Protein AF-A0A349KLG5-F1 (afdb_monomer)

Sequence (191 aa):
GSNSSELKRATSDNATSEDFSIIWGKWDRSIDSNWGIVTQVNDSLTVVSTSKYFAEVNPTPVANLKGNASYGSGLASSFIGSGSAGEISSLLAAMDVNFDTGTITNGNLQINVTDQAWAVDFIGSVNAGVVGLGVTAAQLIDSSGLVSTSINANLGGLFTGSAAEIFVGGFDLQDLVNPLNSVEGIYTINR

Foldseek 3Di:
DDPPPDFDFPDFPPPPPVPFPKTKGWTPAFDPDDDPCWDDPDQQWIWGDDSTMIIIAGFAQLVLQAAKDKWWDDPSKDKWKAWLLGTWPDKIWIWIAHSVQQWIAQTKIWTDRNFKIKIWHWIWGADNFFIDIDTPWIFIAGPVGTDDGQKDKDKGWTAHDHNRQKTKMWIWIAGPVDRSTIMTIIMMIGD

Nearest PDB structures (foldseek):
  3ir3-assembly1_A  TM=5.809E-01  e=1.112E+00  Homo sapiens
  3ir3-assembly1_B  TM=5.823E-01  e=1.745E+00  Homo sapiens
  6le0-assembly1_A  TM=2.254E-01  e=1.928E-01  Streptomyces koyangensis
  6le0-assembly2_C  TM=2.349E-01  e=3.886E-01  Streptomyces koyangensis
  4qfw-assembly1_A  TM=2.155E-01  e=1.579E+00  Yersinia pestis

Mean predicted aligned error: 9.42 Å

Secondary structure (DSSP, 8-state):
--------EEEEE----TTT--EEEEESS--SS---SSEESSSS-EEEE-SSEEEEE-BPPGGG--SEEEEE--TT--EEEEETTEEEEEEEEEEEEETTTTEEEEEEEEEEETTEEEEEEEEEEEETTEEEEEEEEEEEEETTEEEES-EEEEEEEEEESSS--EEEEEEEEEESS-TT-EEEEEEEEE-

Solvent-accessible surface area (backbone atoms only — not comparable to full-atom values): 10145 Å² total; per-residue (Å²): 136,83,84,76,80,74,88,59,87,60,48,74,57,83,67,63,57,87,87,70,74,45,47,40,39,42,56,64,62,69,57,95,79,73,95,41,45,68,42,76,78,51,102,63,37,33,33,35,29,50,64,53,35,40,36,42,38,44,63,27,54,54,89,42,55,62,53,74,48,56,32,29,57,52,94,89,34,50,73,52,46,40,33,67,67,37,55,56,76,48,74,44,40,34,30,35,38,32,43,76,81,18,40,31,38,80,26,39,39,38,40,33,20,81,66,40,36,37,41,35,34,30,36,36,35,46,56,92,63,44,47,47,53,44,73,74,46,42,40,37,32,40,92,92,39,84,72,43,65,53,52,51,68,49,54,31,36,42,41,23,49,79,63,48,52,30,38,42,37,34,37,42,36,32,31,70,86,49,68,75,42,35,38,38,28,40,37,37,27,31,93

pLDDT: mean 81.2, std 21.67, range [29.59, 98.75]

Radius of gyration: 16.46 Å; Cα contacts (8 Å, |Δi|>4): 502; chains: 1; bounding box: 41×51×41 Å

Structure (mmCIF, N/CA/C/O backbone):
data_AF-A0A349KLG5-F1
#
_entry.id   AF-A0A349KLG5-F1
#
loop_
_atom_site.group_PDB
_atom_site.id
_atom_site.type_symbol
_atom_site.label_atom_id
_atom_site.label_alt_id
_atom_site.label_comp_id
_atom_site.label_asym_id
_atom_site.label_entity_id
_atom_site.label_seq_id
_atom_site.pdbx_PDB_ins_code
_atom_site.Cartn_x
_atom_site.Cartn_y
_atom_site.Cartn_z
_atom_site.occupancy
_atom_site.B_iso_or_equiv
_atom_site.auth_seq_id
_atom_site.auth_comp_id
_atom_site.auth_asym_id
_atom_site.auth_atom_id
_atom_site.pdbx_PDB_model_num
ATOM 1 N N . GLY A 1 1 ? 8.248 39.106 1.331 1.00 30.31 1 GLY A N 1
ATOM 2 C CA . GLY A 1 1 ? 7.378 38.638 0.242 1.00 30.31 1 GLY A CA 1
ATOM 3 C C . GLY A 1 1 ? 7.260 37.148 0.386 1.00 30.31 1 GLY A C 1
ATOM 4 O O . GLY A 1 1 ? 8.194 36.450 0.027 1.00 30.31 1 GLY A O 1
ATOM 5 N N . SER A 1 2 ? 6.191 36.693 1.028 1.00 29.59 2 SER A N 1
ATOM 6 C CA . SER A 1 2 ? 5.973 35.282 1.332 1.00 29.59 2 SER A CA 1
ATOM 7 C C . SER A 1 2 ? 5.150 34.682 0.199 1.00 29.59 2 SER A C 1
ATOM 9 O O . SER A 1 2 ? 3.964 34.971 0.095 1.00 29.59 2 SER A O 1
ATOM 11 N N . ASN A 1 3 ? 5.783 33.904 -0.678 1.00 31.08 3 ASN A N 1
ATOM 12 C CA . ASN A 1 3 ? 5.065 33.053 -1.623 1.00 31.08 3 ASN A CA 1
ATOM 13 C C . ASN A 1 3 ? 4.679 31.772 -0.878 1.00 31.08 3 ASN A C 1
ATOM 15 O O . ASN A 1 3 ? 5.430 30.801 -0.868 1.00 31.08 3 ASN A O 1
ATOM 19 N N . SER A 1 4 ? 3.527 31.788 -0.208 1.00 35.31 4 SER A N 1
ATOM 20 C CA . SER A 1 4 ? 2.823 30.563 0.159 1.00 35.31 4 SER A CA 1
ATOM 21 C C . SER A 1 4 ? 2.170 30.025 -1.111 1.00 35.31 4 SER A C 1
ATOM 23 O O . SER A 1 4 ? 1.117 30.504 -1.530 1.00 35.31 4 SER A O 1
ATOM 25 N N . SER A 1 5 ? 2.820 29.072 -1.773 1.00 34.66 5 SER A N 1
ATOM 26 C CA . SER A 1 5 ? 2.172 28.271 -2.807 1.00 34.66 5 SER A CA 1
ATOM 27 C C . SER A 1 5 ? 1.130 27.381 -2.130 1.00 34.66 5 SER A C 1
ATOM 29 O O . SER A 1 5 ? 1.430 26.267 -1.711 1.00 34.66 5 SER A O 1
ATOM 31 N N . GLU A 1 6 ? -0.077 27.915 -1.954 1.00 38.59 6 GLU A N 1
ATOM 32 C CA . GLU A 1 6 ? -1.250 27.138 -1.568 1.00 38.59 6 GLU A CA 1
ATOM 33 C C . GLU A 1 6 ? -1.472 26.052 -2.627 1.00 38.59 6 GLU A C 1
ATOM 35 O O . GLU A 1 6 ? -1.685 26.353 -3.805 1.00 38.59 6 GLU A O 1
ATOM 40 N N . LEU A 1 7 ? -1.368 24.792 -2.200 1.00 37.19 7 LEU A N 1
ATOM 41 C CA . LEU A 1 7 ? -1.679 23.613 -3.003 1.00 37.19 7 LEU A CA 1
ATOM 42 C C . LEU A 1 7 ? -3.134 23.722 -3.475 1.00 37.19 7 LEU A C 1
ATOM 44 O O . LEU A 1 7 ? -4.039 23.875 -2.652 1.00 37.19 7 LEU A O 1
ATOM 48 N N . LYS A 1 8 ? -3.377 23.660 -4.787 1.00 39.16 8 LYS A N 1
ATOM 49 C CA . LYS A 1 8 ? -4.735 23.662 -5.342 1.00 39.16 8 LYS A CA 1
ATOM 50 C C . LYS A 1 8 ? -5.076 22.270 -5.865 1.00 39.16 8 LYS A C 1
ATOM 52 O O . LYS A 1 8 ? -4.278 21.595 -6.494 1.00 39.16 8 LYS A O 1
ATOM 57 N N . ARG A 1 9 ? -6.285 21.807 -5.549 1.00 42.91 9 ARG A N 1
ATOM 58 C CA . ARG A 1 9 ? -6.810 20.502 -5.978 1.00 42.91 9 ARG A CA 1
ATOM 59 C C . ARG A 1 9 ? -6.962 20.504 -7.505 1.00 42.91 9 ARG A C 1
ATOM 61 O O . ARG A 1 9 ? -7.678 21.359 -8.021 1.00 42.91 9 ARG A O 1
ATOM 68 N N . ALA A 1 10 ? -6.330 19.571 -8.222 1.00 42.25 10 ALA A N 1
ATOM 69 C CA . ALA A 1 10 ? -6.480 19.487 -9.681 1.00 42.25 10 ALA A CA 1
ATOM 70 C C . ALA A 1 10 ? -7.817 18.864 -10.087 1.00 42.25 10 ALA A C 1
ATOM 72 O O . ALA A 1 10 ? -8.447 19.332 -11.035 1.00 42.25 10 ALA A O 1
ATOM 73 N N . THR A 1 11 ? -8.245 17.788 -9.422 1.00 42.62 11 THR A N 1
ATOM 74 C CA . THR A 1 11 ? -9.500 17.093 -9.745 1.00 42.62 11 THR A CA 1
ATOM 75 C C . THR A 1 11 ? -9.826 16.093 -8.635 1.00 42.62 11 THR A C 1
ATOM 77 O O . THR A 1 11 ? -9.000 15.243 -8.308 1.00 42.62 11 THR A O 1
ATOM 80 N N . SER A 1 12 ? -11.008 16.209 -8.027 1.00 37.91 12 SER A N 1
ATOM 81 C CA . SER A 1 12 ? -11.617 15.114 -7.270 1.00 37.91 12 SER A CA 1
ATOM 82 C C . SER A 1 12 ? -12.407 14.278 -8.269 1.00 37.91 12 SER A C 1
ATOM 84 O O . SER A 1 12 ? -13.463 14.725 -8.725 1.00 37.91 12 SER A O 1
ATOM 86 N N . ASP A 1 13 ? -11.914 13.099 -8.631 1.00 39.41 13 ASP A N 1
ATOM 87 C CA . ASP A 1 13 ? -12.799 12.120 -9.249 1.00 39.41 13 ASP A CA 1
ATOM 88 C C . ASP A 1 13 ? -13.662 11.567 -8.119 1.00 39.41 13 ASP A C 1
ATOM 90 O O . ASP A 1 13 ? -13.203 10.819 -7.256 1.00 39.41 13 ASP A O 1
ATOM 94 N N . ASN A 1 14 ? -14.921 12.004 -8.085 1.00 36.94 14 ASN A N 1
ATOM 95 C CA . ASN A 1 14 ? -15.939 11.480 -7.182 1.00 36.94 14 ASN A CA 1
ATOM 96 C C . ASN A 1 14 ? -16.301 10.046 -7.605 1.00 36.94 14 ASN A C 1
ATOM 98 O O . ASN A 1 14 ? -17.420 9.778 -8.029 1.00 36.94 14 ASN A O 1
ATOM 102 N N . ALA A 1 15 ? -15.358 9.113 -7.506 1.00 35.44 15 ALA A N 1
ATOM 103 C CA . ALA A 1 15 ? -15.667 7.698 -7.427 1.00 35.44 15 ALA A CA 1
ATOM 104 C C . ALA A 1 15 ? -16.042 7.415 -5.970 1.00 35.44 15 ALA A C 1
ATOM 106 O O . ALA A 1 15 ? -15.240 6.940 -5.167 1.00 35.44 15 ALA A O 1
ATOM 107 N N . THR A 1 16 ? -17.263 7.794 -5.601 1.00 36.16 16 THR A N 1
ATOM 108 C CA . THR A 1 16 ? -17.861 7.383 -4.336 1.00 36.16 16 THR A CA 1
ATOM 109 C C . THR A 1 16 ? -17.996 5.864 -4.359 1.00 36.16 16 THR A C 1
ATOM 111 O O . THR A 1 16 ? -18.867 5.326 -5.037 1.00 36.16 16 THR A O 1
ATOM 114 N N . SER A 1 17 ? -17.151 5.159 -3.607 1.00 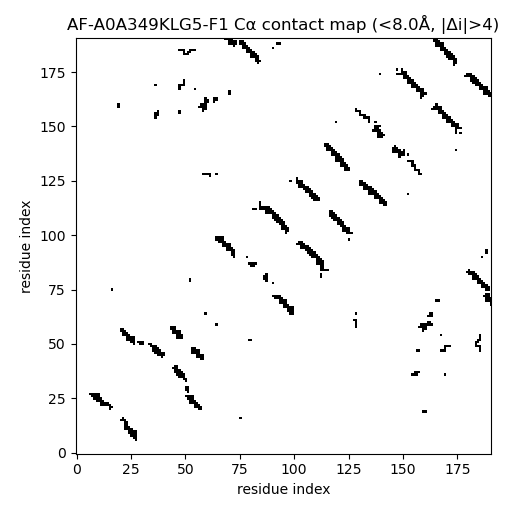38.91 17 SER A N 1
ATOM 115 C CA . SER A 1 17 ? -17.609 3.916 -2.985 1.00 38.91 17 SER A CA 1
ATOM 116 C C . SER A 1 17 ? -18.727 4.344 -2.036 1.00 38.91 17 SER A C 1
ATOM 118 O O . SER A 1 17 ? -18.454 4.986 -1.017 1.00 38.91 17 SER A O 1
ATOM 120 N N . GLU A 1 18 ? -19.980 4.142 -2.457 1.00 41.75 18 GLU A N 1
ATOM 121 C CA . GLU A 1 18 ? -21.174 4.746 -1.842 1.00 41.75 18 GLU A CA 1
ATOM 122 C C . GLU A 1 18 ? -21.353 4.401 -0.353 1.00 41.75 18 GLU A C 1
ATOM 124 O O . GLU A 1 18 ? -22.108 5.084 0.331 1.00 41.75 18 GLU A O 1
ATOM 129 N N . ASP A 1 19 ? -20.595 3.447 0.193 1.00 49.56 19 ASP A N 1
ATOM 130 C CA . ASP A 1 19 ? -20.812 2.963 1.557 1.00 49.56 19 ASP A CA 1
ATOM 131 C C . ASP A 1 19 ? -19.878 3.558 2.631 1.00 49.56 19 ASP A C 1
ATOM 133 O O . ASP A 1 19 ? -20.190 3.446 3.816 1.00 49.56 19 ASP A O 1
ATOM 137 N N . PHE A 1 20 ? -18.760 4.224 2.280 1.00 47.44 20 PHE A N 1
ATOM 138 C CA . PHE A 1 20 ? -17.747 4.611 3.294 1.00 47.44 20 PHE A CA 1
ATOM 139 C C . PHE A 1 20 ? -17.124 6.014 3.172 1.00 47.44 20 PHE A C 1
ATOM 141 O O . PHE A 1 20 ? -16.200 6.339 3.917 1.00 47.44 20 PHE A O 1
ATOM 148 N N . SER A 1 21 ? -17.646 6.898 2.312 1.00 56.22 21 SER A N 1
ATOM 149 C CA . SER A 1 21 ? -17.226 8.317 2.211 1.00 56.22 21 SER A CA 1
ATOM 150 C C . SER A 1 21 ? -15.726 8.552 1.947 1.00 56.22 21 SER A C 1
ATOM 152 O O . SER A 1 21 ? -15.142 9.492 2.480 1.00 56.22 21 SER A O 1
ATOM 154 N N . ILE A 1 22 ? -15.091 7.714 1.123 1.00 56.72 22 ILE A N 1
ATOM 155 C CA . ILE A 1 22 ? -13.685 7.910 0.746 1.00 56.72 22 ILE A CA 1
ATOM 156 C C . ILE A 1 22 ? -13.595 8.829 -0.477 1.00 56.72 22 ILE A C 1
ATOM 158 O O . ILE A 1 22 ? -14.212 8.542 -1.504 1.00 56.72 22 ILE A O 1
ATOM 162 N N . ILE A 1 23 ? -12.822 9.915 -0.377 1.00 65.19 23 ILE A N 1
ATOM 163 C CA . ILE A 1 23 ? -12.578 10.854 -1.486 1.00 65.19 23 ILE A CA 1
ATOM 164 C C . ILE A 1 23 ? -11.166 10.625 -2.030 1.00 65.19 23 ILE A C 1
ATOM 166 O O . ILE A 1 23 ? -10.198 10.676 -1.273 1.00 65.19 23 ILE A O 1
ATOM 170 N N . TRP A 1 24 ? -11.043 10.416 -3.342 1.00 60.38 24 TRP A N 1
ATOM 171 C CA . TRP A 1 24 ? -9.774 10.139 -4.024 1.00 60.38 24 TRP A CA 1
ATOM 172 C C . TRP A 1 24 ? -9.417 11.246 -5.012 1.00 60.38 24 TRP A C 1
ATOM 174 O O . TRP A 1 24 ? -10.295 11.907 -5.575 1.00 60.38 24 TRP A O 1
ATOM 184 N N . GLY A 1 25 ? -8.125 11.437 -5.266 1.00 60.25 25 GLY A N 1
ATOM 185 C CA . GLY A 1 25 ? -7.697 12.358 -6.311 1.00 60.25 25 GLY A CA 1
ATOM 186 C C . GLY A 1 25 ? -6.204 12.344 -6.610 1.00 60.25 25 GLY A C 1
ATOM 187 O O . GLY A 1 25 ? -5.416 11.604 -6.017 1.00 60.25 25 GLY A O 1
ATOM 188 N N . LYS A 1 26 ? -5.831 13.199 -7.566 1.00 59.19 26 LYS A N 1
ATOM 189 C CA . LYS A 1 26 ? -4.456 13.447 -8.010 1.00 59.19 26 LYS A CA 1
ATOM 190 C C . LYS A 1 26 ? -4.056 14.887 -7.670 1.00 59.19 26 LYS A C 1
ATOM 192 O O . LYS A 1 26 ? -4.852 15.810 -7.866 1.00 59.19 26 LYS A O 1
ATOM 197 N N . TRP A 1 27 ? -2.839 15.092 -7.170 1.00 53.38 27 TRP A N 1
ATOM 198 C CA . TRP A 1 27 ? -2.302 16.438 -6.930 1.00 53.38 27 TRP A CA 1
ATOM 199 C C . TRP A 1 27 ? -2.045 17.180 -8.254 1.00 53.38 27 TRP A C 1
ATOM 201 O O . TRP A 1 27 ? -1.671 16.565 -9.253 1.00 53.38 27 TRP A O 1
ATOM 211 N N . ASP A 1 28 ? -2.247 18.505 -8.277 1.00 41.78 28 ASP A N 1
ATOM 212 C CA . ASP A 1 28 ? -2.056 19.337 -9.482 1.00 41.78 28 ASP A CA 1
ATOM 213 C C . ASP A 1 28 ? -0.578 19.527 -9.861 1.00 41.78 28 ASP A C 1
ATOM 215 O O . A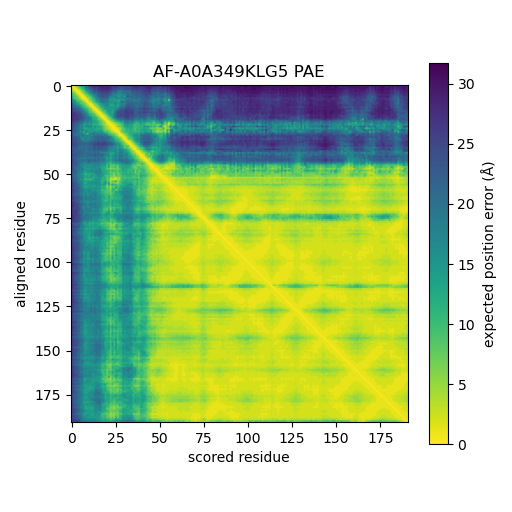SP A 1 28 ? -0.250 19.770 -11.027 1.00 41.78 28 ASP A O 1
ATOM 219 N N . ARG A 1 29 ? 0.314 19.376 -8.877 1.00 38.25 29 ARG A N 1
ATOM 220 C CA . ARG A 1 29 ? 1.771 19.411 -8.978 1.00 38.25 29 ARG A CA 1
ATOM 221 C C . ARG A 1 29 ? 2.360 18.388 -8.012 1.00 38.25 29 ARG A C 1
ATOM 223 O O . ARG A 1 29 ? 1.949 18.332 -6.855 1.00 38.25 29 ARG A O 1
ATOM 230 N N . SER A 1 30 ? 3.320 17.592 -8.486 1.00 43.94 30 SER A N 1
ATOM 231 C CA . SER A 1 30 ? 4.089 16.686 -7.629 1.00 43.94 30 SER A CA 1
ATOM 232 C C . SER A 1 30 ? 4.809 17.491 -6.553 1.00 43.94 30 SER A C 1
ATOM 234 O O . SER A 1 30 ? 5.371 18.550 -6.833 1.00 43.94 30 SER A O 1
ATOM 236 N N . ILE A 1 31 ? 4.775 17.006 -5.319 1.00 42.59 31 ILE A N 1
ATOM 237 C CA . ILE A 1 31 ? 5.412 17.683 -4.195 1.00 42.59 31 ILE A CA 1
ATOM 238 C C . ILE A 1 31 ? 6.925 17.450 -4.312 1.00 42.59 31 ILE A C 1
ATOM 240 O O . ILE A 1 31 ? 7.377 16.320 -4.152 1.00 42.59 31 ILE A O 1
ATOM 244 N N . ASP A 1 32 ? 7.715 18.499 -4.571 1.00 42.66 32 ASP A N 1
ATOM 245 C CA . ASP A 1 32 ? 9.187 18.387 -4.663 1.00 42.66 32 ASP A CA 1
ATOM 246 C C . ASP A 1 32 ? 9.835 17.969 -3.321 1.00 42.66 32 ASP A C 1
ATOM 248 O O . ASP A 1 32 ? 10.993 17.557 -3.281 1.00 42.66 32 ASP A O 1
ATOM 252 N N . SER A 1 33 ? 9.094 18.063 -2.210 1.00 40.94 33 SER A N 1
ATOM 253 C CA . SER A 1 33 ? 9.443 17.502 -0.900 1.00 40.94 33 SER A CA 1
ATOM 254 C C . SER A 1 33 ? 8.231 17.547 0.042 1.00 40.94 33 SER A C 1
ATOM 256 O O . SER A 1 33 ? 7.861 18.627 0.501 1.00 40.94 33 SER A O 1
ATOM 258 N N . ASN A 1 34 ? 7.585 16.402 0.295 1.00 35.00 34 ASN A N 1
ATOM 259 C CA . ASN A 1 34 ? 6.958 16.054 1.583 1.00 35.00 34 ASN A CA 1
ATOM 260 C C . ASN A 1 34 ? 6.354 14.640 1.507 1.00 35.00 34 ASN A C 1
ATOM 262 O O . ASN A 1 34 ? 5.236 14.442 1.036 1.00 35.00 34 ASN A O 1
ATOM 266 N N . TRP A 1 35 ? 7.114 13.654 1.985 1.00 36.69 35 TRP A N 1
ATOM 267 C CA . TRP A 1 35 ? 6.594 12.332 2.332 1.00 36.69 35 TRP A CA 1
ATOM 268 C C . TRP A 1 35 ? 5.646 12.467 3.529 1.00 36.69 35 TRP A C 1
ATOM 270 O O . TRP A 1 35 ? 6.038 12.971 4.580 1.00 36.69 35 TRP A O 1
ATOM 280 N N . GLY A 1 36 ? 4.420 11.973 3.390 1.00 41.34 36 GLY A N 1
ATOM 281 C CA . GLY A 1 36 ? 3.433 11.920 4.463 1.00 41.34 36 GLY A CA 1
ATOM 282 C C . GLY A 1 36 ? 2.376 10.882 4.127 1.00 41.34 36 GLY A C 1
ATOM 283 O O . GLY A 1 36 ? 1.270 11.240 3.743 1.00 41.34 36 GLY A O 1
ATOM 284 N N . ILE A 1 37 ? 2.728 9.593 4.233 1.00 54.34 37 ILE A N 1
ATOM 285 C CA . ILE A 1 37 ? 1.813 8.478 3.913 1.00 54.34 37 ILE A CA 1
ATOM 286 C C . ILE A 1 37 ? 0.549 8.537 4.783 1.00 54.34 37 ILE A C 1
ATOM 288 O O . ILE A 1 37 ? -0.494 8.043 4.380 1.00 54.34 37 ILE A O 1
ATOM 292 N N . VAL A 1 38 ? 0.620 9.194 5.942 1.00 51.03 38 VAL A N 1
ATOM 293 C CA . VAL A 1 38 ? -0.530 9.601 6.743 1.00 51.03 38 VAL A CA 1
ATOM 294 C C . VAL A 1 38 ? -0.272 11.010 7.273 1.00 51.03 38 VAL A C 1
ATOM 296 O O . VAL A 1 38 ? 0.636 11.207 8.078 1.00 51.03 38 VAL A O 1
ATOM 299 N N . THR A 1 39 ? -1.073 11.989 6.853 1.00 51.47 39 THR A N 1
ATOM 300 C CA . THR A 1 39 ? -1.113 13.311 7.499 1.00 51.47 39 THR A CA 1
ATOM 301 C C . THR A 1 39 ? -2.477 13.487 8.154 1.00 51.47 39 THR A C 1
ATOM 303 O O . THR A 1 39 ? -3.506 13.484 7.475 1.00 51.47 39 THR A O 1
ATOM 306 N N . GLN A 1 40 ? -2.502 13.609 9.482 1.00 43.41 40 GLN A N 1
ATOM 307 C CA . GLN A 1 40 ? -3.726 13.922 10.215 1.00 43.41 40 GLN A CA 1
ATOM 308 C C . GLN A 1 40 ? -4.092 15.387 9.942 1.00 43.41 40 GLN A C 1
ATOM 310 O O . GLN A 1 40 ? -3.337 16.291 10.299 1.00 43.41 40 GLN A O 1
ATOM 315 N N . VAL A 1 41 ? -5.230 15.627 9.286 1.00 52.78 41 VAL A N 1
ATOM 316 C CA . VAL A 1 41 ? -5.720 16.989 9.008 1.00 52.78 41 VAL A CA 1
ATOM 317 C C . VAL A 1 41 ? -6.524 17.508 10.205 1.00 52.78 41 VAL A C 1
ATOM 319 O O . VAL A 1 41 ? -6.458 18.692 10.531 1.00 52.78 41 VAL A O 1
ATOM 322 N N . ASN A 1 42 ? -7.254 16.619 10.886 1.00 47.66 42 ASN A N 1
ATOM 323 C CA . ASN A 1 42 ? -7.889 16.819 12.194 1.00 47.66 42 ASN A CA 1
ATOM 324 C C . ASN A 1 42 ? -8.280 15.451 12.804 1.00 47.66 42 ASN A C 1
ATOM 326 O O . ASN A 1 42 ? -7.991 14.410 12.221 1.00 47.66 42 ASN A O 1
ATOM 330 N N . ASP A 1 43 ? -8.943 15.434 13.965 1.00 50.00 43 ASP A N 1
ATOM 331 C CA . ASP A 1 43 ? -9.373 14.203 14.662 1.00 50.00 43 ASP A CA 1
ATOM 332 C C . ASP A 1 43 ? -10.335 13.311 13.857 1.00 50.00 43 ASP A C 1
ATOM 334 O O . ASP A 1 43 ? -10.543 12.154 14.213 1.00 50.00 43 ASP A O 1
ATOM 338 N N . SER A 1 44 ? -10.948 13.835 12.793 1.00 56.94 44 SER A N 1
ATOM 339 C CA . SER A 1 44 ? -11.948 13.128 11.988 1.00 56.94 44 SER A CA 1
ATOM 340 C C . SER A 1 44 ? -11.484 12.811 10.571 1.00 56.94 44 SER A C 1
ATOM 342 O O . SER A 1 44 ? -12.051 11.908 9.976 1.00 56.94 44 SER A O 1
ATOM 344 N N . LEU A 1 45 ? -10.463 13.491 10.041 1.00 62.34 45 LEU A N 1
ATOM 345 C CA . LEU A 1 45 ? -10.013 13.335 8.660 1.00 62.34 45 LEU A CA 1
ATOM 346 C C . LEU A 1 45 ? -8.509 13.087 8.585 1.00 62.34 45 LEU A C 1
ATOM 348 O O . LEU A 1 45 ? -7.693 13.924 8.993 1.00 62.34 45 LEU A O 1
ATOM 352 N N . THR A 1 46 ? -8.159 11.967 7.968 1.00 67.38 46 THR A N 1
ATOM 353 C CA . THR A 1 46 ? -6.782 11.596 7.674 1.00 67.38 46 THR A CA 1
ATOM 354 C C . THR A 1 46 ? -6.582 11.478 6.173 1.00 67.38 46 THR A C 1
ATOM 356 O O . THR A 1 46 ? -7.437 10.953 5.462 1.00 67.38 46 THR A O 1
ATOM 359 N N . VAL A 1 47 ? -5.439 11.967 5.694 1.00 70.31 47 VAL A N 1
ATOM 360 C CA . VAL A 1 47 ? -5.042 11.847 4.292 1.00 70.31 47 VAL A CA 1
ATOM 361 C C . VAL A 1 47 ? -3.979 10.770 4.166 1.00 70.31 47 VAL A C 1
ATOM 363 O O . VAL A 1 47 ? -2.928 10.876 4.800 1.00 70.31 47 VAL A O 1
ATOM 366 N N . VAL A 1 48 ? -4.243 9.768 3.329 1.00 67.56 48 VAL A N 1
ATOM 367 C CA . VAL A 1 48 ? -3.215 8.868 2.802 1.00 67.56 48 VAL A CA 1
ATOM 368 C C . VAL A 1 48 ? -2.740 9.445 1.481 1.00 67.56 48 VAL A C 1
ATOM 370 O O . VAL A 1 48 ? -3.563 9.651 0.597 1.00 67.56 48 VAL A O 1
ATOM 373 N N . SER A 1 49 ? -1.452 9.742 1.318 1.00 73.62 49 SER A N 1
ATOM 374 C CA . SER A 1 49 ? -0.958 10.301 0.053 1.00 73.62 49 SER A CA 1
ATOM 375 C C . SER A 1 49 ? 0.411 9.789 -0.364 1.00 73.62 49 SER A C 1
ATOM 377 O O . SER A 1 49 ? 1.283 9.552 0.472 1.00 73.62 49 SER A O 1
ATOM 379 N N . THR A 1 50 ? 0.598 9.699 -1.678 1.00 72.06 50 THR A N 1
ATOM 380 C CA . THR A 1 50 ? 1.899 9.569 -2.343 1.00 72.06 50 THR A CA 1
ATOM 381 C C . THR A 1 50 ? 2.310 10.924 -2.931 1.00 72.06 50 THR A C 1
ATOM 383 O O . THR A 1 50 ? 1.641 11.937 -2.706 1.00 72.06 50 THR A O 1
ATOM 386 N N . SER A 1 51 ? 3.392 10.966 -3.717 1.00 71.38 51 SER A N 1
ATOM 387 C CA . SER A 1 51 ? 3.808 12.198 -4.397 1.00 71.38 51 SER A CA 1
ATOM 388 C C . SER A 1 51 ? 2.761 12.706 -5.404 1.00 71.38 51 SER A C 1
ATOM 390 O O . SER A 1 51 ? 2.655 13.915 -5.630 1.00 71.38 51 SER A O 1
ATOM 392 N N . LYS A 1 52 ? 1.966 11.793 -5.986 1.00 74.31 52 LYS A N 1
ATOM 393 C CA . LYS A 1 52 ? 0.956 12.087 -7.016 1.00 74.31 52 LYS A CA 1
ATOM 394 C C . LYS A 1 52 ? -0.491 11.890 -6.574 1.00 74.31 52 LYS A C 1
ATOM 396 O O . LYS A 1 52 ? -1.364 12.563 -7.122 1.00 74.31 52 LYS A O 1
ATOM 401 N N . TYR A 1 53 ? -0.761 10.992 -5.634 1.00 81.44 53 TYR A N 1
ATOM 402 C CA . TYR A 1 53 ? -2.120 10.550 -5.312 1.00 81.44 53 TYR A CA 1
ATOM 403 C C . TYR A 1 53 ? -2.485 10.865 -3.864 1.00 81.44 53 TYR A C 1
ATOM 405 O O . TYR A 1 53 ? -1.606 10.945 -3.005 1.00 81.44 53 TYR A O 1
ATOM 413 N N . PHE A 1 54 ? -3.778 11.013 -3.577 1.00 78.94 54 PHE A N 1
ATOM 414 C CA . PHE A 1 54 ? -4.278 11.110 -2.206 1.00 78.94 54 PHE A CA 1
ATOM 415 C C . PHE A 1 54 ? -5.634 10.417 -2.017 1.00 78.94 54 PHE A C 1
ATOM 417 O O . PHE A 1 54 ? -6.409 10.255 -2.963 1.00 78.94 54 PHE A O 1
ATOM 424 N N . ALA A 1 55 ? -5.908 10.051 -0.767 1.00 74.75 55 ALA A N 1
ATOM 425 C CA . ALA A 1 55 ? -7.167 9.524 -0.273 1.00 74.75 55 ALA A CA 1
ATOM 426 C C . ALA A 1 55 ? -7.518 10.201 1.054 1.00 74.75 55 ALA A C 1
ATOM 428 O O . ALA A 1 55 ? -6.728 10.185 1.996 1.00 74.75 55 ALA A O 1
ATOM 429 N N . GLU A 1 56 ? -8.702 10.788 1.127 1.00 78.88 56 GLU A N 1
ATOM 430 C CA . GLU A 1 56 ? -9.277 11.394 2.324 1.00 78.88 56 GLU A CA 1
ATOM 431 C C . GLU A 1 56 ? -10.227 10.387 2.979 1.00 78.88 56 GLU A C 1
ATOM 433 O O . GLU A 1 56 ? -11.189 9.930 2.357 1.00 78.88 56 GLU A O 1
ATOM 438 N N . VAL A 1 57 ? -9.933 10.018 4.227 1.00 80.38 57 VAL A N 1
ATOM 439 C CA . VAL A 1 57 ? -10.623 8.947 4.955 1.00 80.38 57 VAL A CA 1
ATOM 440 C C . VAL A 1 57 ? -10.883 9.329 6.406 1.00 80.38 57 VAL A C 1
ATOM 442 O O . VAL A 1 57 ? -10.060 9.978 7.053 1.00 80.38 57 VAL A O 1
ATOM 445 N N . ASN A 1 58 ? -12.006 8.852 6.942 1.00 82.88 58 ASN A N 1
ATOM 446 C CA . ASN A 1 58 ? -12.290 8.907 8.373 1.00 82.88 58 ASN A CA 1
ATOM 447 C C . ASN A 1 58 ? -11.693 7.655 9.042 1.00 82.88 58 ASN A C 1
ATOM 449 O O . ASN A 1 58 ? -12.129 6.544 8.718 1.00 82.88 58 ASN A O 1
ATOM 453 N N . PRO A 1 59 ? -10.701 7.768 9.941 1.00 87.25 59 PRO A N 1
ATOM 454 C CA . PRO A 1 59 ? -10.116 6.595 10.583 1.00 87.25 59 PRO A CA 1
ATOM 455 C C . PRO A 1 59 ? -11.129 5.846 11.447 1.00 87.25 59 PRO A C 1
ATOM 457 O O . PRO A 1 59 ? -11.992 6.445 12.091 1.00 87.25 59 PRO A O 1
ATOM 460 N N . THR A 1 60 ? -10.975 4.527 11.522 1.00 89.69 60 THR A N 1
ATOM 461 C CA . THR A 1 60 ? -11.706 3.718 12.501 1.00 89.69 60 THR A CA 1
ATOM 462 C C . THR A 1 60 ? -11.324 4.180 13.910 1.00 89.69 60 THR A C 1
ATOM 464 O O . THR A 1 60 ? -10.127 4.288 14.201 1.00 89.69 60 THR A O 1
ATOM 467 N N . PRO A 1 61 ? -12.286 4.413 14.823 1.00 89.12 61 PRO A N 1
ATOM 468 C CA . PRO A 1 61 ? -11.969 4.724 16.211 1.00 89.12 61 PRO A CA 1
ATOM 469 C C . PRO A 1 61 ? -11.076 3.644 16.829 1.00 89.12 61 PRO A C 1
ATOM 471 O O . PRO A 1 61 ? -11.381 2.457 16.735 1.00 89.12 61 PRO A O 1
ATOM 474 N N . VAL A 1 62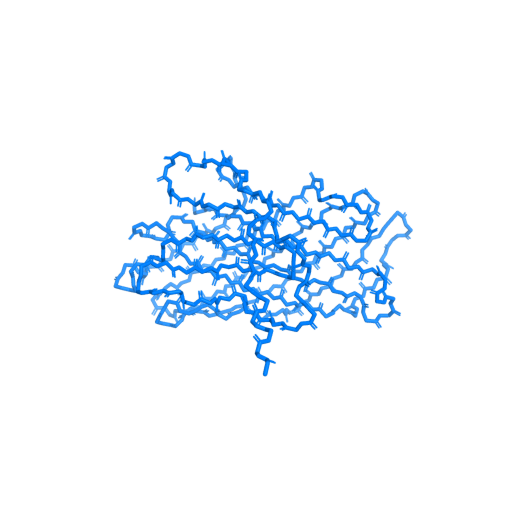 ? -10.008 4.038 17.529 1.00 87.50 62 VAL A N 1
ATOM 475 C CA . VAL A 1 62 ? -9.042 3.094 18.133 1.00 87.50 62 VAL A CA 1
ATOM 476 C C . VAL A 1 62 ? -9.721 2.074 19.056 1.00 87.50 62 VAL A C 1
ATOM 478 O O . VAL A 1 62 ? -9.313 0.917 19.116 1.00 87.50 62 VAL A O 1
ATOM 481 N N . ALA A 1 63 ? -10.794 2.476 19.744 1.00 90.25 63 ALA A N 1
ATOM 482 C CA . ALA A 1 63 ? -11.581 1.590 20.601 1.00 90.25 63 ALA A CA 1
ATOM 483 C C . ALA A 1 63 ? -12.225 0.411 19.841 1.00 90.25 63 ALA A C 1
ATOM 485 O O . ALA A 1 63 ? -12.463 -0.635 20.447 1.00 90.25 63 ALA A O 1
ATOM 486 N N . ASN A 1 64 ? -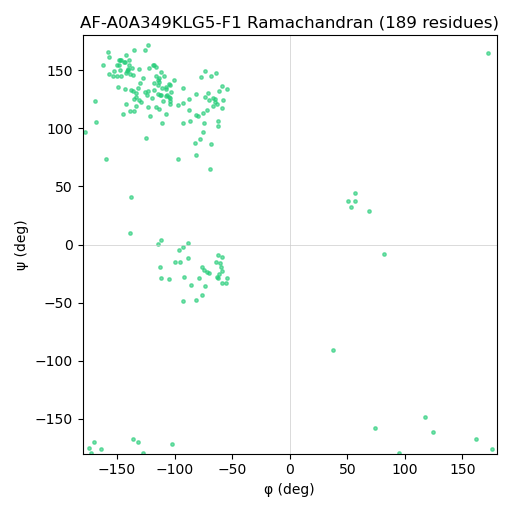12.455 0.567 18.535 1.00 92.44 64 ASN A N 1
ATOM 487 C CA . ASN A 1 64 ? -13.133 -0.401 17.675 1.00 92.44 64 ASN A CA 1
ATOM 488 C C . ASN A 1 64 ? -12.157 -1.310 16.908 1.00 92.44 64 ASN A C 1
ATOM 490 O O . ASN A 1 64 ? -12.594 -2.251 16.251 1.00 92.44 64 ASN A O 1
ATOM 494 N N . LEU A 1 65 ? -10.845 -1.071 17.010 1.00 92.38 65 LEU A N 1
ATOM 495 C CA . LEU A 1 65 ? -9.811 -1.959 16.473 1.00 92.38 65 LEU A CA 1
ATOM 496 C C . LEU A 1 65 ? -9.639 -3.154 17.424 1.00 92.38 65 LEU A C 1
ATOM 498 O O . LEU A 1 65 ? -8.889 -3.069 18.401 1.00 92.38 65 LEU A O 1
ATOM 502 N N . LYS A 1 66 ? -10.387 -4.240 17.185 1.00 94.25 66 LYS A N 1
ATOM 503 C CA . LYS A 1 66 ? -10.454 -5.428 18.057 1.00 94.25 66 LYS A CA 1
ATOM 504 C C . LYS A 1 66 ? -10.513 -6.732 17.266 1.00 94.25 66 LYS A C 1
ATOM 506 O O . LYS A 1 66 ? -11.093 -6.770 16.183 1.00 94.25 66 LYS A O 1
ATOM 511 N N . GLY A 1 67 ? -9.975 -7.804 17.848 1.00 95.12 67 GLY A N 1
ATOM 512 C CA . GLY A 1 67 ? -10.029 -9.153 17.287 1.00 95.12 67 GLY A CA 1
ATOM 513 C C . GLY A 1 67 ? -9.104 -9.376 16.089 1.00 95.12 67 GLY A C 1
ATOM 514 O O . GLY A 1 67 ? -8.111 -8.673 15.897 1.00 95.12 67 GLY A O 1
ATOM 515 N N . ASN A 1 68 ? -9.436 -10.381 15.280 1.00 96.25 68 ASN A N 1
ATOM 516 C CA . ASN A 1 68 ? -8.685 -10.781 14.092 1.00 96.25 68 ASN A CA 1
ATOM 517 C C . ASN A 1 68 ? -9.491 -10.516 12.820 1.00 96.25 68 ASN A C 1
ATOM 519 O O . ASN A 1 68 ? -10.703 -10.734 12.799 1.00 96.25 68 ASN A O 1
ATOM 523 N N . ALA A 1 69 ? -8.809 -10.107 11.754 1.00 96.81 69 ALA A N 1
ATOM 524 C CA . ALA A 1 69 ? -9.398 -9.938 10.432 1.00 96.81 69 ALA A CA 1
ATOM 525 C C . ALA A 1 69 ? -8.379 -10.277 9.339 1.00 96.81 69 ALA A C 1
ATOM 527 O O . ALA A 1 69 ? -7.193 -9.984 9.480 1.00 96.81 69 ALA A O 1
ATOM 528 N N . SER A 1 70 ? -8.861 -10.860 8.246 1.00 97.94 70 SER A N 1
ATOM 529 C CA . SER A 1 70 ? -8.097 -11.058 7.014 1.00 97.94 70 SER A CA 1
ATOM 530 C C . SER A 1 70 ? -8.610 -10.065 5.991 1.00 97.94 70 SER A C 1
ATOM 532 O O . SER A 1 70 ? -9.813 -10.000 5.784 1.00 97.94 70 SER A O 1
ATOM 534 N N . TYR A 1 71 ? -7.720 -9.304 5.370 1.00 97.81 71 TYR A N 1
ATOM 535 C CA . TYR A 1 71 ? -8.042 -8.340 4.327 1.00 97.81 71 TYR A CA 1
ATOM 536 C C . TYR A 1 71 ? -7.542 -8.848 2.984 1.00 97.81 71 TYR A C 1
ATOM 538 O O . TYR A 1 71 ? -6.466 -9.442 2.900 1.00 97.81 71 TYR A O 1
ATOM 546 N N . GLY A 1 72 ? -8.289 -8.557 1.926 1.00 97.25 72 GLY A N 1
ATOM 547 C CA . GLY A 1 72 ? -7.902 -8.899 0.569 1.00 97.25 72 GLY A CA 1
ATOM 548 C C . GLY A 1 72 ? -8.576 -8.025 -0.478 1.00 97.25 72 GLY A C 1
ATOM 549 O O . GLY A 1 72 ? -9.599 -7.386 -0.222 1.00 97.25 72 GLY A O 1
ATOM 550 N N . SER A 1 73 ? -8.004 -8.015 -1.679 1.00 92.19 73 SER A N 1
ATOM 551 C CA . SER A 1 73 ? -8.664 -7.451 -2.852 1.00 92.19 73 SER A CA 1
ATOM 552 C C . SER A 1 73 ? -9.939 -8.235 -3.173 1.00 92.19 73 SER A C 1
ATOM 554 O O . SER A 1 73 ? -9.905 -9.437 -3.433 1.00 92.19 73 SER A O 1
ATOM 556 N N . GLY A 1 74 ? -11.069 -7.535 -3.169 1.00 82.75 74 GLY A N 1
ATOM 557 C CA . GLY A 1 74 ? -12.397 -8.053 -3.484 1.00 82.75 74 GLY A CA 1
ATOM 558 C C . GLY A 1 74 ? -13.184 -7.102 -4.384 1.00 82.75 74 GLY A C 1
ATOM 559 O O . GLY A 1 74 ? -12.645 -6.148 -4.935 1.00 82.75 74 GLY A O 1
ATOM 560 N N . LEU A 1 75 ? -14.490 -7.341 -4.524 1.00 74.94 75 LEU A N 1
ATOM 561 C CA . LEU A 1 75 ? -15.358 -6.549 -5.411 1.00 74.94 75 LEU A CA 1
ATOM 562 C C . LEU A 1 75 ? -15.481 -5.071 -5.003 1.00 74.94 75 LEU A C 1
ATOM 564 O O . LEU A 1 75 ? -15.729 -4.228 -5.856 1.00 74.94 75 LEU A O 1
ATOM 568 N N . ALA A 1 76 ? -15.324 -4.766 -3.712 1.00 75.19 76 ALA A N 1
ATOM 569 C CA . ALA A 1 76 ? -15.386 -3.406 -3.170 1.00 75.19 76 ALA A CA 1
ATOM 570 C C . ALA A 1 76 ? -14.008 -2.720 -3.096 1.00 75.19 76 ALA A C 1
ATOM 572 O O . ALA A 1 76 ? -13.902 -1.571 -2.662 1.00 75.19 76 ALA A O 1
ATOM 573 N N . SER A 1 77 ? -12.947 -3.431 -3.483 1.00 83.62 77 SER A N 1
ATOM 574 C CA . SER A 1 77 ? -11.593 -2.889 -3.526 1.00 83.62 77 SER A CA 1
ATOM 575 C C . SER A 1 77 ? -11.414 -1.996 -4.750 1.00 83.62 77 SER A C 1
ATOM 577 O O . SER A 1 77 ? -11.954 -2.264 -5.820 1.00 83.62 77 SER A O 1
ATOM 579 N N . SER A 1 78 ? -10.643 -0.930 -4.592 1.00 90.50 78 SER A N 1
ATOM 580 C CA . SER A 1 78 ? -10.350 0.038 -5.643 1.00 90.50 78 SER A CA 1
ATOM 581 C C . SER A 1 78 ? -8.888 0.448 -5.569 1.00 90.50 78 SER A C 1
ATOM 583 O O . SER A 1 78 ? -8.247 0.299 -4.530 1.00 90.50 78 SER A O 1
ATOM 585 N N . PHE A 1 79 ? -8.344 0.962 -6.665 1.00 93.00 79 PHE A N 1
ATOM 586 C CA . PHE A 1 79 ? -6.996 1.506 -6.693 1.00 93.00 79 PHE A CA 1
ATOM 587 C C . PHE A 1 79 ? -6.887 2.650 -7.696 1.00 93.00 79 PHE A C 1
ATOM 589 O O . PHE A 1 79 ? -7.617 2.716 -8.684 1.00 93.00 79 PHE A O 1
ATOM 596 N N . ILE A 1 80 ? -5.930 3.534 -7.439 1.00 89.12 80 ILE A N 1
ATOM 597 C CA . ILE A 1 80 ? -5.465 4.555 -8.369 1.00 89.12 80 ILE A CA 1
ATOM 598 C C . ILE A 1 80 ? -3.943 4.615 -8.282 1.00 89.12 80 ILE A C 1
ATOM 600 O O . ILE A 1 80 ? -3.373 4.630 -7.192 1.00 89.12 80 ILE A O 1
ATOM 604 N N . GLY A 1 81 ? -3.264 4.631 -9.423 1.00 92.38 81 GLY A N 1
ATOM 605 C CA . GLY A 1 81 ? -1.812 4.686 -9.441 1.00 92.38 81 GLY A CA 1
ATOM 606 C C . GLY A 1 81 ? -1.233 4.505 -10.832 1.00 92.38 81 GLY A C 1
ATOM 607 O O . GLY A 1 81 ? -1.905 4.042 -11.752 1.00 92.38 81 GLY A O 1
ATOM 608 N N . SER A 1 82 ? 0.037 4.860 -10.963 1.00 93.94 82 SER A N 1
ATOM 609 C CA . SER A 1 82 ? 0.801 4.709 -12.196 1.00 93.94 82 SER A CA 1
ATOM 610 C C . SER A 1 82 ? 2.263 4.446 -11.875 1.00 93.94 82 SER A C 1
ATOM 612 O O . SER A 1 82 ? 2.762 4.754 -10.790 1.00 93.94 82 SER A O 1
ATOM 614 N N . GLY A 1 83 ? 2.957 3.878 -12.847 1.00 93.25 83 GLY A N 1
ATOM 615 C CA . GLY A 1 83 ? 4.395 3.734 -12.835 1.00 93.25 83 GLY A CA 1
ATOM 616 C C . GLY A 1 83 ? 5.037 4.284 -14.094 1.00 93.25 83 GLY A C 1
ATOM 617 O O . GLY A 1 83 ? 4.390 4.779 -15.015 1.00 93.25 83 GLY A O 1
ATOM 618 N N . SER A 1 84 ? 6.354 4.163 -14.129 1.00 93.75 84 SER A N 1
ATOM 619 C CA . SER A 1 84 ? 7.191 4.492 -15.284 1.00 93.75 84 SER A CA 1
ATOM 620 C C . SER A 1 84 ? 6.770 3.782 -16.581 1.00 93.75 84 SER A C 1
ATOM 622 O O . SER A 1 84 ? 6.933 4.347 -17.660 1.00 93.75 84 SER A O 1
ATOM 624 N N . ALA A 1 85 ? 6.171 2.590 -16.473 1.00 93.00 85 ALA A N 1
ATOM 625 C CA . ALA A 1 85 ? 5.650 1.796 -17.586 1.00 93.00 85 ALA A CA 1
ATOM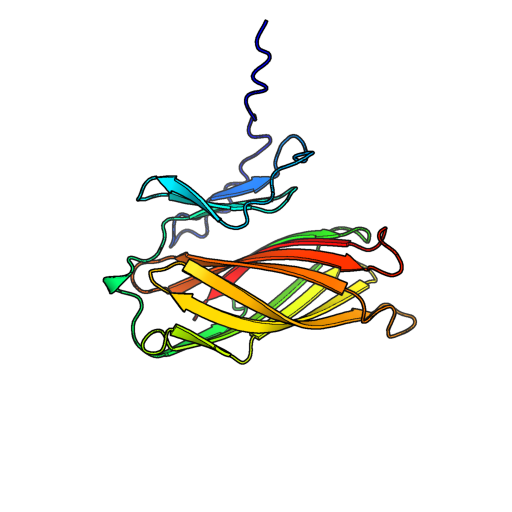 626 C C . ALA A 1 85 ? 4.184 2.111 -17.971 1.00 93.00 85 ALA A C 1
ATOM 628 O O . ALA A 1 85 ? 3.636 1.486 -18.881 1.00 93.00 85 ALA A O 1
ATOM 629 N N . GLY A 1 86 ? 3.522 3.066 -17.308 1.00 93.94 86 GLY A N 1
ATOM 630 C CA . GLY A 1 86 ? 2.138 3.466 -17.596 1.00 93.94 86 GLY A CA 1
ATOM 631 C C . GLY A 1 86 ? 1.199 3.391 -16.390 1.00 93.94 86 GLY A C 1
ATOM 632 O O . GLY A 1 86 ? 1.631 3.377 -15.242 1.00 93.94 86 GLY A O 1
ATOM 633 N N . GLU A 1 87 ? -0.108 3.367 -16.645 1.00 94.56 87 GLU A N 1
ATOM 634 C CA . GLU A 1 87 ? -1.127 3.237 -15.593 1.00 94.56 87 GLU A CA 1
ATOM 635 C C . GLU A 1 87 ? -1.170 1.807 -15.033 1.00 94.56 87 GLU A C 1
ATOM 637 O O . GLU A 1 87 ? -0.915 0.833 -15.750 1.00 94.56 87 GLU A O 1
ATOM 642 N N . ILE A 1 88 ? -1.526 1.671 -13.753 1.00 95.75 88 ILE A N 1
ATOM 643 C CA . ILE A 1 88 ? -1.724 0.353 -13.140 1.00 95.75 88 ILE A CA 1
ATOM 644 C C . ILE A 1 88 ? -2.919 -0.334 -13.804 1.00 95.75 88 ILE A C 1
ATOM 646 O O . ILE A 1 88 ? -4.025 0.202 -13.829 1.00 95.75 88 ILE A O 1
ATOM 650 N N . SER A 1 89 ? -2.700 -1.541 -14.322 1.00 94.88 89 SER A N 1
ATOM 651 C CA . SER A 1 89 ? -3.731 -2.349 -14.979 1.00 94.88 89 SER A CA 1
ATOM 652 C C . SER A 1 89 ? -4.434 -3.303 -14.014 1.00 94.88 89 SER A C 1
ATOM 654 O O . SER A 1 89 ? -5.602 -3.633 -14.214 1.00 94.88 89 SER A O 1
ATOM 656 N N . SER A 1 90 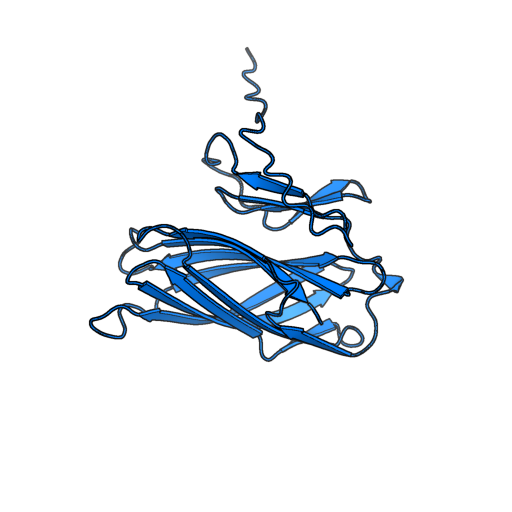? -3.749 -3.735 -12.953 1.00 95.31 90 SER A N 1
ATOM 657 C CA . SER A 1 90 ? -4.342 -4.517 -11.867 1.00 95.31 90 SER A CA 1
ATOM 658 C C . SER A 1 90 ? -3.528 -4.394 -10.586 1.00 95.31 90 SER A C 1
ATOM 660 O O . SER A 1 90 ? -2.296 -4.377 -10.645 1.00 95.31 90 SER A O 1
ATOM 662 N N . LEU A 1 91 ? -4.209 -4.430 -9.444 1.00 96.81 91 LEU A N 1
ATOM 663 C CA . LEU A 1 91 ? -3.595 -4.478 -8.124 1.00 96.81 91 LEU A CA 1
ATOM 664 C C . LEU A 1 91 ? -4.286 -5.546 -7.274 1.00 96.81 91 LEU A C 1
ATOM 666 O O . LEU A 1 91 ? -5.513 -5.565 -7.182 1.00 96.81 91 LEU A O 1
ATOM 670 N N . LEU A 1 92 ? -3.491 -6.420 -6.660 1.00 97.62 92 LEU A N 1
ATOM 671 C CA . LEU A 1 92 ? -3.939 -7.386 -5.662 1.00 97.62 92 LEU A CA 1
ATOM 672 C C . LEU A 1 92 ? -3.145 -7.175 -4.381 1.00 97.62 92 LEU A C 1
ATOM 674 O O . LEU A 1 92 ? -1.922 -7.088 -4.419 1.00 97.62 92 LEU A O 1
ATOM 678 N N . ALA A 1 93 ? -3.826 -7.116 -3.249 1.00 98.12 93 ALA A N 1
ATOM 679 C CA . ALA A 1 93 ? -3.192 -7.042 -1.946 1.00 98.12 93 ALA A CA 1
ATOM 680 C C . ALA A 1 93 ? -3.952 -7.903 -0.946 1.00 98.12 93 ALA A C 1
ATOM 682 O O . ALA A 1 93 ? -5.165 -8.092 -1.068 1.00 98.12 93 ALA A O 1
ATOM 683 N N . ALA A 1 94 ? -3.236 -8.413 0.044 1.00 98.38 94 ALA A N 1
ATOM 684 C CA . ALA A 1 94 ? -3.806 -9.146 1.157 1.00 98.38 94 ALA A CA 1
ATOM 685 C C . ALA A 1 94 ? -2.954 -8.961 2.410 1.00 98.38 94 ALA A C 1
ATOM 687 O O . ALA A 1 94 ? -1.758 -8.689 2.320 1.00 98.38 94 ALA A O 1
ATOM 688 N N . MET A 1 95 ? -3.577 -9.101 3.578 1.00 98.56 95 MET A N 1
ATOM 689 C CA . MET A 1 95 ? -2.885 -9.178 4.864 1.00 98.56 95 MET A CA 1
ATOM 690 C C . MET A 1 95 ? -3.795 -9.769 5.937 1.00 98.56 95 MET A C 1
ATOM 692 O O . MET A 1 95 ? -5.010 -9.596 5.898 1.00 98.56 95 MET A O 1
ATOM 696 N N . ASP A 1 96 ? -3.198 -10.372 6.955 1.00 98.69 96 ASP A N 1
ATOM 697 C CA . ASP A 1 96 ? -3.883 -10.748 8.186 1.00 98.69 96 ASP A CA 1
ATOM 698 C C . ASP A 1 96 ? -3.528 -9.770 9.300 1.00 98.69 96 ASP A C 1
ATOM 700 O O . ASP A 1 96 ? -2.365 -9.408 9.485 1.00 98.69 96 ASP A O 1
ATOM 704 N N . VAL A 1 97 ? -4.528 -9.366 10.076 1.00 98.12 97 VAL A N 1
ATOM 705 C CA . VAL A 1 97 ? -4.382 -8.411 11.171 1.00 98.12 97 VAL A CA 1
ATOM 706 C C . VAL A 1 97 ? -4.926 -9.024 12.451 1.00 98.12 97 VAL A C 1
ATOM 708 O O . VAL A 1 97 ? -6.041 -9.542 12.504 1.00 98.12 97 VAL A O 1
ATOM 711 N N . ASN A 1 98 ? -4.138 -8.934 13.513 1.00 97.88 98 ASN A N 1
ATOM 712 C CA . ASN A 1 98 ? -4.589 -9.161 14.875 1.00 97.88 98 ASN A CA 1
ATOM 713 C C . ASN A 1 98 ? -4.559 -7.818 15.604 1.00 97.88 98 ASN A C 1
ATOM 715 O O . ASN A 1 98 ? -3.488 -7.320 15.946 1.00 97.88 98 ASN A O 1
ATOM 719 N N . PHE A 1 99 ? -5.725 -7.220 15.824 1.00 96.00 99 PHE A N 1
ATOM 720 C CA . PHE A 1 99 ? -5.853 -5.940 16.514 1.00 96.00 99 PHE A CA 1
ATOM 721 C C . PHE A 1 99 ? -5.644 -6.054 18.027 1.00 96.00 99 PHE A C 1
ATOM 723 O O . PHE A 1 99 ? -5.292 -5.062 18.662 1.00 96.00 99 PHE A O 1
ATOM 730 N N . ASP A 1 100 ? -5.813 -7.245 18.605 1.00 95.25 100 ASP A N 1
ATOM 731 C CA . ASP A 1 100 ? -5.587 -7.464 20.036 1.00 95.25 100 ASP A CA 1
ATOM 732 C C . ASP A 1 100 ? -4.089 -7.464 20.371 1.00 95.25 100 ASP A C 1
ATOM 734 O O . ASP A 1 100 ? -3.684 -6.954 21.417 1.00 95.25 100 ASP A O 1
ATOM 738 N N . THR A 1 101 ? -3.253 -7.992 19.471 1.00 96.44 101 THR A N 1
ATOM 739 C CA . THR A 1 101 ? -1.783 -7.949 19.582 1.00 96.44 101 THR A CA 1
ATOM 740 C C . THR A 1 101 ? -1.155 -6.787 18.817 1.00 96.44 101 THR A C 1
ATOM 742 O O . THR A 1 101 ? 0.016 -6.477 19.031 1.00 96.44 101 THR A O 1
ATOM 745 N N . GLY A 1 102 ? -1.908 -6.157 17.917 1.00 94.38 102 GLY A N 1
ATOM 746 C CA . GLY A 1 102 ? -1.428 -5.110 17.023 1.00 94.38 102 GLY A CA 1
ATOM 747 C C . GLY A 1 102 ? -0.462 -5.618 15.952 1.00 94.38 102 GLY A C 1
ATOM 748 O O . GLY A 1 102 ? 0.413 -4.863 15.545 1.00 94.38 102 GLY A O 1
ATOM 749 N N . THR A 1 103 ? -0.559 -6.877 15.515 1.00 98.12 103 THR A N 1
ATOM 750 C CA . THR A 1 103 ? 0.360 -7.468 14.522 1.00 98.12 103 THR A CA 1
AT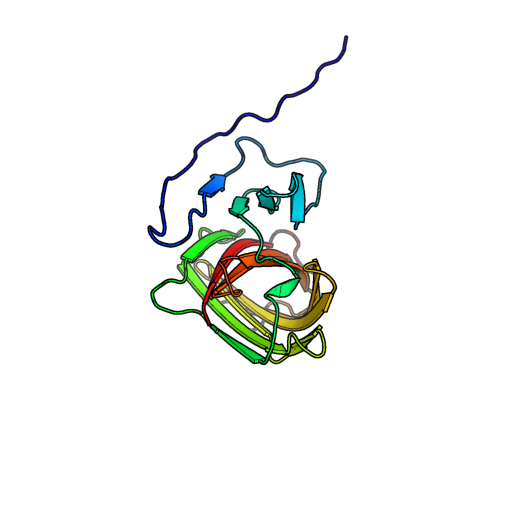OM 751 C C . THR A 1 103 ? -0.294 -7.605 13.154 1.00 98.12 103 THR A C 1
ATOM 753 O O . THR A 1 103 ? -1.432 -8.065 13.067 1.00 98.12 103 THR A O 1
ATOM 756 N N . ILE A 1 104 ? 0.455 -7.283 12.098 1.00 98.31 104 ILE A N 1
ATOM 757 C CA . ILE A 1 104 ? 0.092 -7.538 10.700 1.00 98.31 104 ILE A CA 1
ATOM 758 C C . ILE A 1 104 ? 1.041 -8.596 10.137 1.00 98.31 104 ILE A C 1
ATOM 760 O O . ILE A 1 104 ? 2.264 -8.466 10.248 1.00 98.31 104 ILE A O 1
ATOM 764 N N . THR A 1 105 ? 0.481 -9.638 9.535 1.00 98.69 105 THR A N 1
ATOM 765 C CA . THR A 1 105 ? 1.206 -10.786 8.978 1.00 98.69 105 THR A CA 1
ATOM 766 C C . THR A 1 105 ? 0.675 -11.150 7.598 1.00 98.69 105 THR A C 1
ATOM 768 O O . THR A 1 105 ? -0.394 -10.688 7.210 1.00 98.69 105 THR A O 1
ATOM 771 N N . ASN A 1 106 ? 1.405 -11.998 6.865 1.00 98.25 106 ASN A N 1
ATOM 772 C CA . ASN A 1 106 ? 1.005 -12.487 5.537 1.00 98.25 106 ASN A CA 1
ATOM 773 C C . ASN A 1 106 ? 0.665 -11.354 4.551 1.00 98.25 106 ASN A C 1
ATOM 775 O O . ASN A 1 106 ? -0.225 -11.501 3.716 1.00 98.25 106 ASN A O 1
ATOM 779 N N . GLY A 1 107 ? 1.346 -10.212 4.686 1.00 98.62 107 GLY A N 1
ATOM 780 C CA . GLY A 1 107 ? 1.139 -9.054 3.834 1.00 98.62 107 GLY A CA 1
ATOM 781 C C . GLY A 1 107 ? 1.738 -9.286 2.456 1.00 98.62 107 GLY A C 1
ATOM 782 O O . GLY A 1 107 ? 2.920 -9.613 2.356 1.00 98.62 107 GLY A O 1
ATOM 783 N N . ASN A 1 108 ? 0.943 -9.092 1.408 1.00 98.38 108 ASN A N 1
ATOM 784 C CA . ASN A 1 108 ? 1.422 -9.051 0.035 1.00 98.38 108 ASN A CA 1
ATOM 785 C C . ASN A 1 108 ? 0.775 -7.909 -0.758 1.00 98.38 108 ASN A C 1
ATOM 787 O O . ASN A 1 108 ? -0.335 -7.460 -0.469 1.00 98.38 108 ASN A O 1
ATOM 791 N N . LEU A 1 109 ? 1.500 -7.423 -1.759 1.00 98.56 109 LEU A N 1
ATOM 792 C CA . LEU A 1 109 ? 1.045 -6.427 -2.718 1.00 98.56 109 LEU A CA 1
ATOM 793 C C . LEU A 1 109 ? 1.623 -6.778 -4.089 1.00 98.56 109 LEU A C 1
ATOM 795 O O . LEU A 1 109 ? 2.837 -6.856 -4.258 1.00 98.56 109 LEU A O 1
ATOM 799 N N . GLN A 1 110 ? 0.748 -6.990 -5.062 1.00 98.31 110 GLN A N 1
ATOM 800 C CA . GLN A 1 110 ? 1.067 -7.289 -6.451 1.00 98.31 110 GLN A CA 1
ATOM 801 C C . GLN A 1 110 ? 0.477 -6.202 -7.338 1.00 98.31 110 GLN A C 1
ATOM 803 O O . GLN A 1 110 ? -0.717 -5.914 -7.268 1.00 98.31 110 GLN A O 1
ATOM 808 N N . ILE A 1 111 ? 1.312 -5.601 -8.177 1.00 98.31 111 ILE A N 1
ATOM 809 C CA . ILE A 1 111 ? 0.946 -4.474 -9.029 1.00 98.31 111 ILE A CA 1
ATOM 810 C C . ILE A 1 111 ? 1.407 -4.792 -10.444 1.00 98.31 111 ILE A C 1
ATOM 812 O O . ILE A 1 111 ? 2.592 -5.023 -10.667 1.00 98.31 111 ILE A O 1
ATOM 816 N N . ASN A 1 112 ? 0.488 -4.758 -11.403 1.00 97.50 112 ASN A N 1
ATOM 817 C CA . ASN A 1 112 ? 0.825 -4.868 -12.818 1.00 97.50 112 ASN A CA 1
ATOM 818 C C . ASN A 1 112 ? 0.658 -3.508 -13.492 1.00 97.50 112 ASN A C 1
ATOM 820 O O . ASN A 1 112 ? -0.354 -2.829 -13.309 1.00 97.50 112 ASN A O 1
ATOM 824 N N . VAL A 1 113 ? 1.649 -3.130 -14.290 1.00 95.56 113 VAL A N 1
ATOM 825 C CA . VAL A 1 113 ? 1.690 -1.903 -15.087 1.00 95.56 113 VAL A CA 1
ATOM 826 C C . VAL A 1 113 ? 2.187 -2.295 -16.465 1.00 95.56 113 VAL A C 1
ATOM 828 O O . VAL A 1 113 ? 3.323 -2.720 -16.562 1.00 95.56 113 VAL A O 1
ATOM 831 N N . THR A 1 114 ? 1.378 -2.160 -17.516 1.00 91.31 114 THR A N 1
ATOM 832 C CA . THR A 1 114 ? 1.730 -2.515 -18.911 1.00 91.31 114 THR A CA 1
ATOM 833 C C . THR A 1 114 ? 2.591 -3.789 -19.064 1.00 91.31 114 THR A C 1
ATOM 835 O O . THR A 1 114 ? 2.030 -4.875 -19.198 1.00 91.31 114 THR A O 1
ATOM 838 N N . ASP A 1 115 ? 3.924 -3.669 -19.068 1.00 90.44 115 ASP A N 1
ATOM 839 C CA . ASP A 1 115 ? 4.928 -4.725 -19.254 1.00 90.44 115 ASP A CA 1
ATOM 840 C C . ASP A 1 115 ? 5.780 -5.039 -18.003 1.00 90.44 115 ASP A C 1
ATOM 842 O O . ASP A 1 115 ? 6.668 -5.891 -18.065 1.00 90.44 115 ASP A O 1
ATOM 846 N N . GLN A 1 116 ? 5.490 -4.398 -16.870 1.00 96.50 116 GLN A N 1
ATOM 847 C CA . GLN A 1 116 ? 6.132 -4.585 -15.572 1.00 96.50 116 GLN A CA 1
ATOM 848 C C . GLN A 1 116 ? 5.159 -5.155 -14.533 1.00 96.50 116 GLN A C 1
ATOM 850 O O . GLN A 1 116 ? 4.000 -4.747 -14.429 1.00 96.50 116 GLN A O 1
ATOM 855 N N . ALA A 1 117 ? 5.668 -6.052 -13.697 1.00 97.88 117 ALA A N 1
ATOM 856 C CA . ALA A 1 117 ? 4.996 -6.571 -12.519 1.00 97.88 117 ALA A CA 1
ATOM 857 C C . ALA A 1 117 ? 5.865 -6.333 -11.282 1.00 97.88 117 ALA A C 1
ATOM 859 O O . ALA A 1 117 ? 7.041 -6.700 -11.245 1.00 97.88 117 ALA A O 1
ATOM 860 N N . TRP A 1 118 ? 5.269 -5.738 -10.258 1.00 98.50 118 TRP A N 1
ATOM 861 C CA . TRP A 1 118 ? 5.889 -5.489 -8.966 1.00 98.50 118 TRP A CA 1
ATOM 862 C C . TRP A 1 118 ? 5.230 -6.386 -7.930 1.00 98.50 118 TRP A C 1
ATOM 864 O O . TRP A 1 118 ? 4.004 -6.486 -7.881 1.00 98.50 118 TRP A O 1
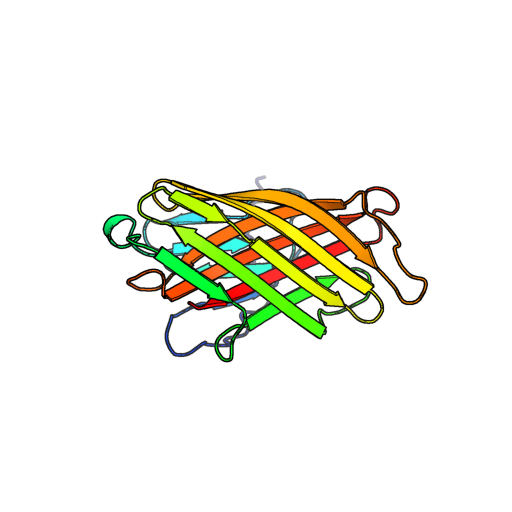ATOM 874 N N . ALA A 1 119 ? 6.033 -7.030 -7.092 1.00 98.31 119 ALA A N 1
ATOM 875 C CA . ALA A 1 119 ? 5.537 -7.815 -5.971 1.00 98.31 119 ALA A CA 1
ATOM 876 C C . ALA A 1 119 ? 6.295 -7.439 -4.703 1.00 98.31 119 ALA A C 1
ATOM 878 O O . ALA A 1 119 ? 7.521 -7.330 -4.725 1.00 98.31 119 ALA A O 1
ATOM 879 N N . VAL A 1 120 ? 5.561 -7.242 -3.613 1.00 98.50 120 VAL A N 1
ATOM 880 C CA . VAL A 1 120 ? 6.087 -6.850 -2.307 1.00 98.50 120 VAL A CA 1
ATOM 881 C C . VAL A 1 120 ? 5.450 -7.725 -1.240 1.00 98.50 120 VAL A C 1
ATOM 883 O O . VAL A 1 120 ? 4.227 -7.782 -1.149 1.00 98.50 120 VAL A O 1
ATOM 886 N N . ASP A 1 121 ? 6.277 -8.357 -0.415 1.00 98.75 121 ASP A N 1
ATOM 887 C CA . ASP A 1 121 ? 5.850 -9.010 0.818 1.00 98.75 121 ASP A CA 1
ATOM 888 C C . ASP A 1 121 ? 6.170 -8.094 2.000 1.00 98.75 121 ASP A C 1
ATOM 890 O O . ASP A 1 121 ? 7.222 -7.442 2.035 1.00 98.75 121 ASP A O 1
ATOM 894 N N . PHE A 1 122 ? 5.276 -8.043 2.984 1.00 98.56 122 PHE A N 1
ATOM 895 C CA . PHE A 1 122 ? 5.443 -7.200 4.160 1.00 98.56 122 PHE A CA 1
ATOM 896 C C . PHE A 1 122 ? 4.837 -7.813 5.424 1.00 98.56 122 PHE A C 1
ATOM 898 O O . PHE A 1 122 ? 3.931 -8.647 5.406 1.00 98.56 122 PHE A O 1
ATOM 905 N N . ILE A 1 123 ? 5.336 -7.333 6.555 1.00 98.50 123 ILE A N 1
ATOM 906 C CA . ILE A 1 123 ? 4.737 -7.500 7.880 1.00 98.50 123 ILE A CA 1
ATOM 907 C C . ILE A 1 123 ? 4.506 -6.118 8.478 1.00 98.50 123 ILE A C 1
ATOM 909 O O . ILE A 1 123 ? 4.963 -5.112 7.937 1.00 98.50 123 ILE A O 1
ATOM 913 N N . GLY A 1 124 ? 3.822 -6.030 9.609 1.00 96.69 124 GLY A N 1
ATOM 914 C CA . GLY A 1 124 ? 3.601 -4.726 10.211 1.00 96.69 124 GLY A CA 1
ATOM 915 C C . GLY A 1 124 ? 3.019 -4.760 11.604 1.00 96.69 124 GLY A C 1
ATOM 916 O O . GLY A 1 124 ? 2.916 -5.806 12.251 1.00 96.69 124 GLY A O 1
ATOM 917 N N . SER A 1 125 ? 2.627 -3.579 12.057 1.00 94.44 125 SER A N 1
ATOM 918 C CA . SER A 1 125 ? 1.979 -3.382 13.338 1.00 94.44 125 SER A CA 1
ATOM 919 C C . SER A 1 125 ? 0.897 -2.313 13.280 1.00 94.44 125 SER A C 1
ATOM 921 O O . SER A 1 125 ? 0.904 -1.425 12.428 1.00 94.44 125 SER A O 1
ATOM 923 N N . VAL A 1 126 ? -0.035 -2.411 14.224 1.00 92.38 126 VAL A N 1
ATOM 924 C CA . VAL A 1 126 ? -1.068 -1.417 14.496 1.00 92.38 126 VAL A CA 1
ATOM 925 C C . VAL A 1 126 ? -0.935 -1.002 15.953 1.00 92.38 126 VAL A C 1
ATOM 927 O O . VAL A 1 126 ? -1.094 -1.825 16.853 1.00 92.38 126 VAL A O 1
ATOM 930 N N . ASN A 1 127 ? -0.649 0.272 16.206 1.00 85.06 127 ASN A N 1
ATOM 931 C CA . ASN A 1 127 ? -0.552 0.813 17.558 1.00 85.06 127 ASN A CA 1
ATOM 932 C C . ASN A 1 127 ? -1.313 2.133 17.650 1.00 85.06 127 ASN A C 1
ATOM 934 O O . ASN A 1 127 ? -1.002 3.079 16.936 1.00 85.06 127 ASN A O 1
ATOM 938 N N . ALA A 1 128 ? -2.334 2.186 18.509 1.00 80.56 128 ALA A N 1
ATOM 939 C CA . ALA A 1 128 ? -3.176 3.372 18.688 1.00 80.56 128 ALA A CA 1
ATOM 940 C C . ALA A 1 128 ? -3.731 3.951 17.363 1.00 80.56 128 ALA A C 1
ATOM 942 O O . ALA A 1 128 ? -3.825 5.162 17.197 1.00 80.56 128 ALA A O 1
ATOM 943 N N . GLY A 1 129 ? -4.084 3.079 16.409 1.00 77.50 129 GLY A N 1
ATOM 944 C CA . GLY A 1 129 ? -4.579 3.469 15.081 1.00 77.50 129 GLY A CA 1
ATOM 945 C C . GLY A 1 129 ? -3.491 3.836 14.065 1.00 77.50 129 GLY A C 1
ATOM 946 O O . GLY A 1 129 ? -3.795 3.967 12.883 1.00 77.50 129 GLY A O 1
ATOM 947 N N . VAL A 1 130 ? -2.230 3.942 14.490 1.00 82.19 130 VAL A N 1
ATOM 948 C CA . VAL A 1 130 ? -1.080 4.125 13.600 1.00 82.19 130 VAL A CA 1
ATOM 949 C C . VAL A 1 130 ? -0.667 2.773 13.033 1.00 82.19 130 VAL A C 1
ATOM 951 O O . VAL A 1 130 ? -0.465 1.819 13.787 1.00 82.19 130 VAL A O 1
ATOM 954 N N . VAL A 1 131 ? -0.524 2.699 11.711 1.00 91.38 131 VAL A N 1
ATOM 955 C CA . VAL A 1 131 ? -0.066 1.498 11.007 1.00 91.38 131 VAL A CA 1
ATOM 956 C C . VAL A 1 131 ? 1.385 1.678 10.583 1.00 91.38 131 VAL A C 1
ATOM 958 O O . VAL A 1 131 ? 1.725 2.645 9.904 1.00 91.38 131 VAL A O 1
ATOM 961 N N . GLY A 1 132 ? 2.236 0.731 10.970 1.00 90.25 132 GLY A N 1
ATOM 962 C CA . GLY A 1 132 ? 3.602 0.612 10.469 1.00 90.25 132 GLY A CA 1
ATOM 963 C C . GLY A 1 132 ? 3.725 -0.624 9.590 1.00 90.25 132 GLY A C 1
ATOM 964 O O . GLY A 1 132 ? 3.442 -1.724 10.057 1.00 90.25 132 GLY A O 1
ATOM 965 N N . LEU A 1 133 ? 4.157 -0.457 8.340 1.00 95.31 133 LEU A N 1
ATOM 966 C CA . LEU A 1 133 ? 4.405 -1.562 7.412 1.00 95.31 133 LEU A CA 1
ATOM 967 C C . LEU A 1 133 ? 5.902 -1.660 7.114 1.00 95.31 133 LEU A C 1
ATOM 969 O O . LEU A 1 133 ? 6.545 -0.672 6.767 1.00 95.31 133 LEU A O 1
ATOM 973 N N . GLY A 1 134 ? 6.449 -2.860 7.278 1.00 94.38 134 GLY A N 1
ATOM 974 C CA . GLY A 1 134 ? 7.841 -3.196 7.020 1.00 94.38 134 GLY A CA 1
ATOM 975 C C . GLY A 1 134 ? 7.940 -4.210 5.891 1.00 94.38 134 GLY A C 1
ATOM 976 O O . GLY A 1 134 ? 7.446 -5.331 6.006 1.00 94.38 134 GLY A O 1
ATOM 977 N N . VAL A 1 135 ? 8.599 -3.812 4.807 1.00 96.75 135 VAL A N 1
ATOM 978 C CA . VAL A 1 135 ? 8.829 -4.667 3.641 1.00 96.75 135 VAL A CA 1
ATOM 979 C C . VAL A 1 135 ? 9.838 -5.757 3.986 1.00 96.75 135 VAL A C 1
ATOM 981 O O . VAL A 1 135 ? 10.907 -5.478 4.528 1.00 96.75 135 VAL A O 1
ATOM 984 N N . THR A 1 136 ? 9.498 -7.003 3.667 1.00 98.00 136 THR A N 1
ATOM 985 C CA . THR A 1 136 ? 10.353 -8.178 3.889 1.00 98.00 136 THR A CA 1
ATOM 986 C C . THR A 1 136 ? 10.978 -8.692 2.601 1.00 98.00 136 THR A C 1
ATOM 988 O O . THR A 1 136 ? 12.080 -9.235 2.636 1.00 98.00 136 THR A O 1
ATOM 991 N N . ALA A 1 137 ? 10.298 -8.514 1.469 1.00 98.00 137 ALA A N 1
ATOM 992 C CA . ALA A 1 137 ? 10.818 -8.821 0.144 1.00 98.00 137 ALA A CA 1
ATOM 993 C C . ALA A 1 137 ? 10.143 -7.926 -0.897 1.00 98.00 137 ALA A C 1
ATOM 995 O O . ALA A 1 137 ? 8.985 -7.549 -0.736 1.00 98.00 137 ALA A O 1
ATOM 996 N N . ALA A 1 138 ? 10.858 -7.596 -1.969 1.00 98.12 138 ALA A N 1
ATOM 997 C CA . ALA A 1 138 ? 10.301 -6.859 -3.092 1.00 98.12 138 ALA A CA 1
ATOM 998 C C . ALA A 1 138 ? 11.015 -7.239 -4.391 1.00 98.12 138 ALA A C 1
ATOM 1000 O O . ALA A 1 138 ? 12.219 -7.501 -4.391 1.00 98.12 138 ALA A O 1
ATOM 1001 N N . GLN A 1 139 ? 10.271 -7.268 -5.493 1.00 98.25 139 GLN A N 1
ATOM 1002 C CA . GLN A 1 139 ? 10.800 -7.591 -6.812 1.00 98.25 139 GLN A CA 1
ATOM 1003 C C . GLN A 1 139 ? 10.073 -6.844 -7.931 1.00 98.25 139 GLN A C 1
ATOM 1005 O O . GLN A 1 139 ? 8.878 -6.565 -7.835 1.00 98.25 139 GLN A O 1
ATOM 1010 N N . LEU A 1 140 ? 10.821 -6.586 -9.000 1.00 98.38 140 LEU A N 1
ATOM 1011 C CA . LEU A 1 140 ? 10.363 -6.106 -10.296 1.00 98.38 140 LEU A CA 1
ATOM 1012 C C . LEU A 1 140 ? 10.627 -7.192 -11.342 1.00 98.38 140 LEU A C 1
ATOM 1014 O O . LEU A 1 140 ? 11.744 -7.707 -11.445 1.00 98.38 140 LEU A O 1
ATOM 1018 N N . ILE A 1 141 ? 9.602 -7.523 -12.115 1.00 97.81 141 ILE A N 1
ATOM 1019 C CA . ILE A 1 141 ? 9.606 -8.538 -13.168 1.00 97.81 141 ILE A CA 1
ATOM 1020 C C . ILE A 1 141 ? 9.089 -7.889 -14.454 1.00 97.81 141 ILE A C 1
ATOM 1022 O O . ILE A 1 141 ? 8.171 -7.075 -14.408 1.00 97.81 141 ILE A O 1
ATOM 1026 N N . ASP A 1 142 ? 9.645 -8.270 -15.598 1.00 95.56 142 ASP A N 1
ATOM 1027 C CA . ASP A 1 142 ? 9.118 -7.926 -16.918 1.00 95.56 142 ASP A CA 1
ATOM 1028 C C . ASP A 1 142 ? 9.047 -9.171 -17.825 1.00 95.56 142 ASP A C 1
ATOM 1030 O O . ASP A 1 142 ? 9.220 -10.310 -17.380 1.00 95.56 142 ASP A O 1
ATOM 1034 N N . SER A 1 143 ? 8.787 -8.970 -19.119 1.00 93.75 143 SER A N 1
ATOM 1035 C CA . SER A 1 143 ? 8.722 -10.063 -20.105 1.00 93.75 143 SER A CA 1
ATOM 1036 C C . SER A 1 143 ? 10.017 -10.885 -20.259 1.00 93.75 143 SER A C 1
ATOM 1038 O O . SER A 1 143 ? 9.964 -12.011 -20.756 1.00 93.75 143 SER A O 1
ATOM 1040 N N . SER A 1 144 ? 11.167 -10.353 -19.837 1.00 95.12 144 SER A N 1
ATOM 1041 C CA . SER A 1 144 ? 12.466 -11.035 -19.837 1.00 95.12 144 SER A CA 1
ATOM 1042 C C . SER A 1 144 ? 12.735 -11.837 -18.557 1.00 95.12 144 SER A C 1
ATOM 1044 O O . SER A 1 144 ? 13.645 -12.669 -18.535 1.00 95.12 144 SER A O 1
ATOM 1046 N N . GLY A 1 145 ? 11.919 -11.645 -17.515 1.00 95.94 145 GLY A N 1
ATOM 1047 C CA . GLY A 1 145 ? 12.025 -12.319 -16.226 1.00 95.94 145 GLY A CA 1
ATOM 1048 C C . GLY A 1 145 ? 12.287 -11.345 -15.078 1.00 95.94 145 GLY A C 1
ATOM 1049 O O . GLY A 1 145 ? 11.801 -10.218 -15.072 1.00 95.94 145 GLY A O 1
ATOM 1050 N N . LEU A 1 146 ? 13.019 -11.806 -14.060 1.00 97.38 146 LEU A N 1
ATOM 1051 C CA . LEU A 1 146 ? 13.365 -10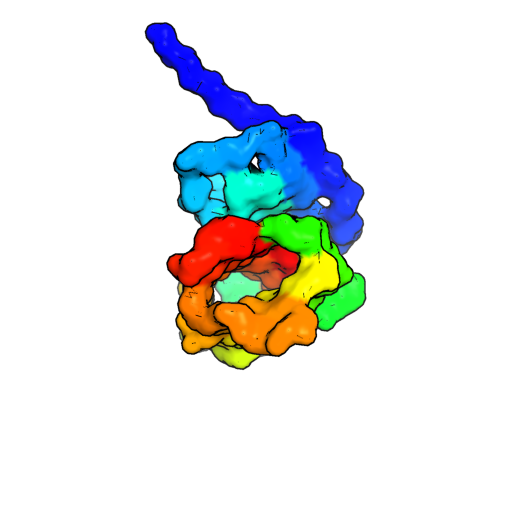.992 -12.894 1.00 97.38 146 LEU A CA 1
ATOM 1052 C C . LEU A 1 146 ? 14.313 -9.854 -13.298 1.00 97.38 146 LEU A C 1
ATOM 1054 O O . LEU A 1 146 ? 15.436 -10.109 -13.730 1.00 97.38 146 LEU A O 1
ATOM 1058 N N . VAL A 1 147 ? 13.870 -8.614 -13.095 1.00 97.12 147 VAL A N 1
ATOM 1059 C CA . VAL A 1 147 ? 14.626 -7.394 -13.412 1.00 97.12 147 VAL A CA 1
ATOM 1060 C C . VAL A 1 147 ? 15.419 -6.919 -12.200 1.00 97.12 147 VAL A C 1
ATOM 1062 O O . VAL A 1 147 ? 16.608 -6.631 -12.312 1.00 97.12 147 VAL A O 1
ATOM 1065 N N . SER A 1 148 ? 14.774 -6.834 -11.031 1.00 97.56 148 SER A N 1
ATOM 1066 C CA . SER A 1 148 ? 15.405 -6.329 -9.808 1.00 97.56 148 SER A CA 1
ATOM 1067 C C . SER A 1 148 ? 14.759 -6.905 -8.552 1.00 97.56 148 SER A C 1
ATOM 1069 O O . SER A 1 148 ? 13.549 -7.099 -8.496 1.00 97.56 148 SER A O 1
ATOM 1071 N N . THR A 1 149 ? 15.572 -7.141 -7.523 1.00 97.88 149 THR A N 1
ATOM 1072 C CA . THR A 1 149 ? 15.133 -7.383 -6.133 1.00 97.88 149 THR A CA 1
ATOM 1073 C C . THR A 1 149 ? 15.588 -6.267 -5.191 1.00 97.88 149 THR A C 1
ATOM 1075 O O . THR A 1 149 ? 15.371 -6.328 -3.984 1.00 97.88 149 THR A O 1
ATOM 1078 N N . SER A 1 150 ? 16.277 -5.259 -5.726 1.00 97.38 150 SER A N 1
ATOM 1079 C CA . SER A 1 150 ? 16.808 -4.130 -4.969 1.00 97.38 150 SER A CA 1
ATOM 1080 C C . SER A 1 150 ? 15.825 -2.977 -5.082 1.00 97.38 150 SER A C 1
ATOM 1082 O O . SER A 1 150 ? 16.054 -2.025 -5.820 1.00 97.38 150 SER A O 1
ATOM 1084 N N . ILE A 1 151 ? 14.698 -3.092 -4.385 1.00 97.88 151 ILE A N 1
ATOM 1085 C CA . ILE A 1 151 ? 13.608 -2.119 -4.460 1.00 97.88 151 ILE A CA 1
ATOM 1086 C C . ILE A 1 151 ? 13.570 -1.295 -3.175 1.00 97.88 151 ILE A C 1
ATOM 1088 O O . ILE A 1 151 ? 13.512 -1.845 -2.076 1.00 97.88 151 ILE A O 1
ATOM 1092 N N . ASN A 1 152 ? 13.571 0.029 -3.313 1.00 95.50 152 ASN A N 1
ATOM 1093 C CA . ASN A 1 152 ? 13.158 0.918 -2.240 1.00 95.50 152 ASN A CA 1
ATOM 1094 C C . ASN A 1 152 ? 11.631 0.944 -2.212 1.00 95.50 152 ASN A C 1
ATOM 1096 O O . ASN A 1 152 ? 11.011 1.448 -3.146 1.00 95.50 152 ASN A O 1
ATOM 1100 N N . ALA A 1 153 ? 11.043 0.358 -1.176 1.00 94.50 153 ALA A N 1
ATOM 1101 C CA . ALA A 1 153 ? 9.611 0.144 -1.082 1.00 94.50 153 ALA A CA 1
ATOM 1102 C C . ALA A 1 153 ? 9.059 0.828 0.169 1.00 94.50 153 ALA A C 1
ATOM 1104 O O . ALA A 1 153 ? 9.314 0.396 1.293 1.00 94.50 153 ALA A O 1
ATOM 1105 N N . ASN A 1 154 ? 8.286 1.890 -0.039 1.00 93.12 154 ASN A N 1
ATOM 1106 C CA . ASN A 1 154 ? 7.611 2.614 1.026 1.00 93.12 154 ASN A CA 1
ATOM 1107 C C . ASN A 1 154 ? 6.134 2.247 1.023 1.00 93.12 154 ASN A C 1
ATOM 1109 O O . ASN A 1 154 ? 5.441 2.460 0.031 1.00 93.12 154 ASN A O 1
ATOM 1113 N N . LEU A 1 155 ? 5.661 1.715 2.146 1.00 94.00 155 LEU A N 1
ATOM 1114 C CA . LEU A 1 155 ? 4.271 1.334 2.352 1.00 94.00 155 LEU A CA 1
ATOM 1115 C C . LEU A 1 155 ? 3.707 2.072 3.564 1.00 94.00 155 LEU A C 1
ATOM 1117 O O . LEU A 1 155 ? 4.419 2.369 4.524 1.00 94.00 155 LEU A O 1
ATOM 1121 N N . GLY A 1 156 ? 2.402 2.300 3.560 1.00 89.31 156 GLY A N 1
ATOM 1122 C CA . GLY A 1 156 ? 1.670 2.703 4.753 1.00 89.31 156 GLY A CA 1
ATOM 1123 C C . GLY A 1 156 ? 0.178 2.750 4.485 1.00 89.31 156 GLY A C 1
ATOM 1124 O O . GLY A 1 156 ? -0.280 2.361 3.414 1.00 89.31 156 GLY A O 1
ATOM 1125 N N . GLY A 1 157 ? -0.593 3.195 5.468 1.00 90.56 157 GLY A N 1
ATOM 1126 C CA . GLY A 1 157 ? -2.041 3.232 5.346 1.00 90.56 157 GLY A CA 1
ATOM 1127 C C . GLY A 1 157 ? -2.739 3.343 6.688 1.00 90.56 157 GLY A C 1
ATOM 1128 O O . GLY A 1 157 ? -2.107 3.615 7.708 1.00 90.56 157 GLY A O 1
ATOM 1129 N N . LEU A 1 158 ? -4.050 3.129 6.678 1.00 92.00 158 LEU A N 1
ATOM 1130 C CA . LEU A 1 158 ? -4.883 3.119 7.877 1.00 92.00 158 LEU A CA 1
ATOM 1131 C C . LEU A 1 158 ? -6.180 2.336 7.666 1.00 92.00 158 LEU A C 1
ATOM 1133 O O . LEU A 1 158 ? -6.588 2.066 6.538 1.00 92.00 158 LEU A O 1
ATOM 1137 N N . PHE A 1 159 ? -6.855 2.015 8.768 1.00 92.38 159 PHE A N 1
ATOM 1138 C CA . PHE A 1 159 ? -8.168 1.371 8.750 1.00 92.38 159 PHE A CA 1
ATOM 1139 C C . PHE A 1 159 ? -9.292 2.404 8.804 1.00 92.38 159 PHE A C 1
ATOM 1141 O O . PHE A 1 159 ? -9.273 3.306 9.643 1.00 92.38 159 PHE A O 1
ATOM 1148 N N . THR A 1 160 ? -10.307 2.241 7.963 1.00 89.56 160 THR A N 1
ATOM 1149 C CA . THR A 1 160 ? -11.510 3.081 7.903 1.00 89.56 160 THR A CA 1
ATOM 1150 C C . THR A 1 160 ? -12.779 2.234 8.028 1.00 89.56 160 THR A C 1
ATOM 1152 O O . THR A 1 160 ? -12.739 1.003 7.956 1.00 89.56 160 THR A O 1
ATOM 1155 N N . GLY A 1 161 ? -13.901 2.912 8.253 1.00 88.12 161 GLY A N 1
ATOM 1156 C CA . GLY A 1 161 ? -15.162 2.306 8.654 1.00 88.12 161 GLY A CA 1
ATOM 1157 C C . GLY A 1 161 ? -15.365 2.309 10.171 1.00 88.12 161 GLY A C 1
ATOM 1158 O O . GLY A 1 161 ? -14.562 2.831 10.945 1.00 88.12 161 GLY A O 1
ATOM 1159 N N . SER A 1 162 ? -16.495 1.765 10.608 1.00 90.31 162 SER A N 1
ATOM 1160 C CA . SER A 1 162 ? -16.875 1.756 12.023 1.00 90.31 162 SER A CA 1
ATOM 1161 C C . SER A 1 162 ? -16.150 0.679 12.826 1.00 90.31 162 SER A C 1
ATOM 1163 O O . SER A 1 162 ? -15.904 0.871 14.016 1.00 90.31 162 SER A O 1
ATOM 1165 N N . ALA A 1 163 ? -15.783 -0.427 12.181 1.00 92.06 163 ALA A N 1
ATOM 1166 C CA . ALA A 1 163 ? -15.089 -1.553 12.788 1.00 92.06 163 ALA A CA 1
ATOM 1167 C C . ALA A 1 163 ? -13.977 -2.064 11.862 1.00 92.06 163 ALA A C 1
ATOM 1169 O O . ALA A 1 163 ? -13.807 -3.275 11.718 1.00 92.06 163 ALA A O 1
ATOM 1170 N N . ALA A 1 164 ? -13.240 -1.140 11.231 1.00 93.25 164 ALA A N 1
ATOM 1171 C CA . ALA A 1 164 ? -12.137 -1.436 10.321 1.00 93.25 164 ALA A CA 1
ATOM 1172 C C . ALA A 1 164 ? -12.547 -2.340 9.151 1.00 93.25 164 ALA A C 1
ATOM 1174 O O . ALA A 1 164 ? -11.859 -3.298 8.818 1.00 93.25 164 ALA A O 1
ATOM 1175 N N . GLU A 1 165 ? -13.685 -2.069 8.519 1.00 93.94 165 GLU A N 1
ATOM 1176 C CA . GLU A 1 165 ? -14.144 -2.821 7.347 1.00 93.94 165 GLU A CA 1
ATOM 1177 C C . GLU A 1 165 ? -13.143 -2.766 6.186 1.00 93.94 165 GLU A C 1
ATOM 1179 O O . GLU A 1 165 ? -13.017 -3.727 5.424 1.00 93.94 165 GLU A O 1
ATOM 1184 N N . ILE A 1 166 ? -12.438 -1.639 6.061 1.00 93.81 166 ILE A N 1
ATOM 1185 C CA . ILE A 1 166 ? -11.582 -1.326 4.923 1.00 93.81 166 ILE A CA 1
ATOM 1186 C C . ILE A 1 166 ? -10.215 -0.875 5.423 1.00 93.81 166 ILE A C 1
ATOM 1188 O O . ILE A 1 166 ? -10.102 -0.083 6.360 1.00 93.81 166 ILE A O 1
ATOM 1192 N N . PHE A 1 167 ? -9.170 -1.336 4.749 1.00 94.88 167 PHE A N 1
ATOM 1193 C CA . PHE A 1 167 ? -7.838 -0.761 4.839 1.00 94.88 167 PHE A CA 1
ATOM 1194 C C . PHE A 1 167 ? -7.567 0.088 3.599 1.00 94.88 167 PHE A C 1
ATOM 1196 O O . PHE A 1 167 ? -7.795 -0.361 2.476 1.00 94.88 167 PHE A O 1
ATOM 1203 N N . VAL A 1 168 ? -7.081 1.309 3.812 1.00 93.81 168 VAL A N 1
ATOM 1204 C CA . VAL A 1 168 ? -6.622 2.213 2.755 1.00 93.81 168 VAL A CA 1
ATOM 1205 C C . VAL A 1 168 ? -5.107 2.273 2.808 1.00 93.81 168 VAL A C 1
ATOM 1207 O O . VAL A 1 168 ? -4.547 2.780 3.780 1.00 93.81 168 VAL A O 1
ATOM 1210 N N . GLY A 1 169 ? -4.456 1.735 1.780 1.00 92.44 169 GLY A N 1
ATOM 1211 C CA . GLY A 1 169 ? -3.007 1.607 1.697 1.00 92.44 169 GLY A CA 1
ATOM 1212 C C . GLY A 1 169 ? -2.411 2.479 0.601 1.00 92.44 169 GLY A C 1
ATOM 1213 O O . GLY A 1 169 ? -2.968 2.576 -0.484 1.00 92.44 169 GLY A O 1
ATOM 1214 N N . GLY A 1 170 ? -1.265 3.092 0.873 1.00 92.38 170 GLY A N 1
ATOM 1215 C CA . GLY A 1 170 ? -0.436 3.789 -0.106 1.00 92.38 170 GLY A CA 1
ATOM 1216 C C . GLY A 1 170 ? 0.882 3.053 -0.324 1.00 92.38 170 GLY A C 1
ATOM 1217 O O . GLY A 1 170 ? 1.407 2.423 0.599 1.00 92.38 170 GLY A O 1
ATOM 1218 N N . PHE A 1 171 ? 1.418 3.143 -1.537 1.00 95.38 171 PHE A N 1
ATOM 1219 C CA . PHE A 1 171 ? 2.722 2.588 -1.879 1.00 95.38 171 PHE A CA 1
ATOM 1220 C C . PHE A 1 171 ? 3.498 3.508 -2.822 1.00 95.38 171 PHE A C 1
ATOM 1222 O O . PHE A 1 171 ? 2.919 4.204 -3.657 1.00 95.38 171 PHE A O 1
ATOM 1229 N N . ASP A 1 172 ? 4.818 3.466 -2.689 1.00 95.44 172 ASP A N 1
ATOM 1230 C CA . ASP A 1 172 ? 5.787 4.092 -3.584 1.00 95.44 172 ASP A CA 1
ATOM 1231 C C . ASP A 1 172 ? 7.014 3.179 -3.670 1.00 95.44 172 ASP A C 1
ATOM 1233 O O . ASP A 1 172 ? 7.699 2.939 -2.668 1.00 95.44 172 ASP A O 1
ATOM 1237 N N . LEU A 1 173 ? 7.226 2.605 -4.852 1.00 96.88 173 LEU A N 1
ATOM 1238 C CA . LEU A 1 173 ? 8.284 1.651 -5.142 1.00 96.88 173 LEU A CA 1
ATOM 1239 C C . LEU A 1 173 ? 9.217 2.234 -6.200 1.00 96.88 173 LEU A C 1
ATOM 1241 O O . LEU A 1 173 ? 8.774 2.698 -7.252 1.00 96.88 173 LEU A O 1
ATOM 1245 N N . GLN A 1 174 ? 10.518 2.131 -5.955 1.00 97.25 174 GLN A N 1
ATOM 1246 C CA . GLN A 1 174 ? 11.551 2.518 -6.907 1.00 97.25 174 GLN A CA 1
ATOM 1247 C C . GLN A 1 174 ? 12.648 1.460 -6.953 1.00 97.25 174 GLN A C 1
ATOM 1249 O O . GLN A 1 174 ? 13.165 1.033 -5.920 1.00 97.25 174 GLN A O 1
ATOM 1254 N N . ASP A 1 175 ? 13.032 1.053 -8.156 1.00 97.44 175 ASP A N 1
ATOM 1255 C CA . ASP A 1 175 ? 14.194 0.194 -8.348 1.00 97.44 175 ASP A CA 1
ATOM 1256 C C . ASP A 1 175 ? 15.482 0.980 -8.057 1.00 97.44 175 ASP A C 1
ATOM 1258 O O . ASP A 1 175 ? 15.743 2.030 -8.641 1.00 97.44 175 ASP A O 1
ATOM 1262 N N . LEU A 1 176 ? 16.311 0.468 -7.149 1.00 95.38 176 LEU A N 1
ATOM 1263 C CA . LEU A 1 176 ? 17.587 1.087 -6.790 1.00 95.38 176 LEU A CA 1
ATOM 1264 C C . LEU A 1 176 ? 18.669 0.860 -7.852 1.00 95.38 176 LEU A C 1
ATOM 1266 O O . LEU A 1 176 ? 19.663 1.585 -7.864 1.00 95.38 176 LEU A O 1
ATOM 1270 N N . VAL A 1 177 ? 18.500 -0.137 -8.728 1.00 95.75 177 VAL A N 1
ATOM 1271 C CA . VAL A 1 177 ? 19.433 -0.410 -9.831 1.00 95.75 177 VAL A CA 1
ATOM 1272 C C . VAL A 1 177 ? 19.145 0.519 -11.005 1.00 95.75 177 VAL A C 1
ATOM 1274 O O . VAL A 1 177 ? 20.063 1.150 -11.530 1.00 95.75 177 VAL A O 1
ATOM 1277 N N . ASN A 1 178 ? 17.874 0.640 -11.390 1.00 95.62 178 ASN A N 1
ATOM 1278 C CA . ASN A 1 178 ? 17.415 1.595 -12.387 1.00 95.62 178 ASN A CA 1
ATOM 1279 C C . ASN A 1 178 ? 16.293 2.487 -11.822 1.00 95.62 178 ASN A C 1
ATOM 1281 O O . ASN A 1 178 ? 15.121 2.164 -11.999 1.00 95.62 178 ASN A O 1
ATOM 1285 N N . PRO A 1 179 ? 16.621 3.654 -11.233 1.00 93.06 179 PRO A N 1
ATOM 1286 C CA . PRO A 1 179 ? 15.636 4.557 -10.622 1.00 93.06 179 PRO A CA 1
ATOM 1287 C C . PRO A 1 179 ? 14.581 5.136 -11.572 1.00 93.06 179 PRO A C 1
ATOM 1289 O O . PRO A 1 179 ? 13.640 5.784 -11.108 1.00 93.06 179 PRO A O 1
ATOM 1292 N N . LEU A 1 180 ? 14.733 4.930 -12.888 1.00 94.19 180 LEU A N 1
ATOM 1293 C CA . LEU A 1 180 ? 13.691 5.233 -13.869 1.00 94.19 180 LEU A CA 1
ATOM 1294 C C . LEU A 1 180 ? 12.503 4.276 -13.756 1.00 94.19 180 LEU A C 1
ATOM 1296 O O . LEU A 1 180 ? 11.405 4.658 -14.143 1.00 94.19 180 LEU A O 1
ATOM 1300 N N . ASN A 1 181 ? 12.712 3.070 -13.222 1.00 96.19 181 ASN A N 1
ATOM 1301 C CA . ASN A 1 181 ? 11.648 2.140 -12.891 1.00 96.19 181 ASN A CA 1
ATOM 1302 C C . ASN A 1 181 ? 11.054 2.520 -11.532 1.00 96.19 181 ASN A C 1
ATOM 1304 O O . ASN A 1 181 ? 11.693 2.375 -10.485 1.00 96.19 181 ASN A O 1
ATOM 1308 N N . SER A 1 182 ? 9.814 2.989 -11.553 1.00 96.56 182 SER A N 1
ATOM 1309 C CA . SER A 1 182 ? 9.046 3.285 -10.347 1.00 96.56 182 SER A CA 1
ATOM 1310 C C . SER A 1 182 ? 7.560 3.018 -10.538 1.00 96.56 182 SER A C 1
ATOM 1312 O O . SER A 1 182 ? 7.069 2.992 -11.672 1.00 96.56 182 SER A O 1
ATOM 1314 N N . VAL A 1 183 ? 6.846 2.833 -9.428 1.00 96.88 183 VAL A N 1
ATOM 1315 C CA . VAL A 1 183 ? 5.385 2.751 -9.380 1.00 96.88 183 VAL A CA 1
ATOM 1316 C C . VAL A 1 183 ? 4.874 3.284 -8.044 1.00 96.88 183 VAL A C 1
ATOM 1318 O O . VAL A 1 183 ? 5.410 2.954 -6.990 1.00 96.88 183 VAL A O 1
ATOM 1321 N N . GLU A 1 184 ? 3.829 4.105 -8.076 1.00 95.81 184 GLU A N 1
ATOM 1322 C CA . GLU A 1 184 ? 3.191 4.634 -6.870 1.00 95.81 184 GLU A CA 1
ATOM 1323 C C . GLU A 1 184 ? 1.670 4.649 -7.023 1.00 95.81 184 GLU A C 1
ATOM 1325 O O . GLU A 1 184 ? 1.127 4.741 -8.131 1.00 95.81 184 GLU A O 1
ATOM 1330 N N . GLY A 1 185 ? 0.969 4.596 -5.899 1.00 93.19 185 GLY A N 1
ATOM 1331 C CA . GLY A 1 185 ? -0.480 4.623 -5.901 1.00 93.19 185 GLY A CA 1
ATOM 1332 C C . GLY A 1 185 ? -1.085 4.438 -4.525 1.00 93.19 185 GLY A C 1
ATOM 1333 O O . GLY A 1 185 ? -0.399 4.363 -3.504 1.00 93.19 185 GLY A O 1
ATOM 1334 N N . ILE A 1 186 ? -2.408 4.373 -4.519 1.00 91.81 186 ILE A N 1
ATOM 1335 C CA . ILE A 1 186 ? -3.211 4.132 -3.329 1.00 91.81 186 ILE A CA 1
ATOM 1336 C C . ILE A 1 186 ? -4.294 3.119 -3.684 1.00 91.81 186 ILE A C 1
ATOM 1338 O O . ILE A 1 186 ? -4.790 3.084 -4.811 1.00 91.81 186 ILE A O 1
ATOM 1342 N N . TYR A 1 187 ? -4.643 2.273 -2.728 1.00 94.75 187 TYR A N 1
ATOM 1343 C CA . TYR A 1 187 ? -5.595 1.193 -2.894 1.00 94.75 187 TYR A CA 1
ATOM 1344 C C . TYR A 1 187 ? -6.464 1.012 -1.653 1.00 94.75 187 TYR A C 1
ATOM 1346 O O . TYR A 1 187 ? -6.130 1.466 -0.555 1.00 94.75 187 TYR A O 1
ATOM 1354 N N . THR A 1 188 ? -7.574 0.305 -1.830 1.00 95.50 188 THR A N 1
ATOM 1355 C CA . THR A 1 188 ? -8.372 -0.253 -0.745 1.00 95.50 188 THR A CA 1
ATOM 1356 C C . THR A 1 188 ? -8.385 -1.767 -0.813 1.00 95.50 188 THR A C 1
ATOM 1358 O O . THR A 1 188 ? -8.403 -2.354 -1.892 1.00 95.50 188 THR A O 1
ATOM 1361 N N . ILE A 1 189 ? -8.407 -2.392 0.357 1.00 95.75 189 ILE A N 1
ATOM 1362 C CA . ILE A 1 189 ? -8.755 -3.801 0.535 1.00 95.75 189 ILE A CA 1
ATOM 1363 C C . ILE A 1 189 ? -9.775 -3.913 1.655 1.00 95.75 189 ILE A C 1
ATOM 1365 O O . ILE A 1 189 ? -9.810 -3.085 2.568 1.00 95.75 189 ILE A O 1
ATOM 1369 N N . ASN A 1 190 ? -10.614 -4.933 1.584 1.00 93.94 190 ASN A N 1
ATOM 1370 C CA . ASN A 1 190 ? -11.684 -5.153 2.545 1.00 93.94 190 ASN A CA 1
ATOM 1371 C C . ASN A 1 190 ? -11.471 -6.473 3.280 1.00 93.94 190 ASN A C 1
ATOM 1373 O O . ASN A 1 190 ? -10.809 -7.374 2.761 1.00 93.94 190 ASN A O 1
ATOM 1377 N N . ARG A 1 191 ? -12.027 -6.557 4.488 1.00 91.19 191 ARG A N 1
ATOM 1378 C CA . ARG A 1 191 ? -12.133 -7.828 5.211 1.00 91.19 191 ARG A CA 1
ATOM 1379 C C . ARG A 1 191 ? -13.182 -8.769 4.615 1.00 91.19 191 ARG A C 1
ATOM 1381 O O . ARG A 1 191 ? -13.967 -8.298 3.753 1.00 91.19 191 ARG A O 1
#